Protein AF-A0A8T5JCP0-F1 (afdb_monomer_lite)

pLDDT: mean 82.49, std 14.44, range [32.75, 97.81]

Structure (mmCIF, N/CA/C/O backbone):
data_AF-A0A8T5JCP0-F1
#
_entry.id   AF-A0A8T5JCP0-F1
#
loop_
_atom_site.group_PDB
_atom_site.id
_atom_site.type_symbol
_atom_site.label_atom_id
_atom_site.label_alt_id
_atom_site.label_comp_id
_atom_site.label_asym_id
_atom_site.label_entity_id
_atom_site.label_seq_id
_atom_site.pdbx_PDB_ins_code
_atom_site.Cartn_x
_atom_site.Cartn_y
_atom_site.Cartn_z
_atom_site.occupancy
_atom_site.B_iso_or_equiv
_atom_site.auth_seq_id
_atom_site.auth_comp_id
_atom_site.auth_asym_id
_atom_site.auth_atom_id
_atom_site.pdbx_PDB_model_num
ATOM 1 N N . MET A 1 1 ? -20.769 20.774 7.186 1.00 57.69 1 MET A N 1
ATOM 2 C CA . MET A 1 1 ? -20.445 20.484 5.770 1.00 57.69 1 MET A CA 1
ATOM 3 C C . MET A 1 1 ? -21.332 19.352 5.276 1.00 57.69 1 MET A C 1
ATOM 5 O O . MET A 1 1 ? -21.804 18.560 6.079 1.00 57.69 1 MET A O 1
ATOM 9 N N . THR A 1 2 ? -21.604 19.272 3.975 1.00 73.06 2 THR A N 1
ATOM 10 C CA . THR A 1 2 ? -22.199 18.063 3.382 1.00 73.06 2 THR A CA 1
ATOM 11 C C . THR A 1 2 ? -21.151 16.943 3.327 1.00 73.06 2 THR A C 1
ATOM 13 O O . THR A 1 2 ? -19.960 17.225 3.221 1.00 73.06 2 THR A O 1
ATOM 16 N N . LYS A 1 3 ? -21.573 15.669 3.319 1.00 67.44 3 LYS A N 1
ATOM 17 C CA . LYS A 1 3 ? -20.663 14.501 3.237 1.00 67.44 3 LYS A CA 1
ATOM 18 C C . LYS A 1 3 ? -19.676 14.594 2.058 1.00 67.44 3 LYS A C 1
ATOM 20 O O . LYS A 1 3 ? -18.537 14.163 2.159 1.00 67.44 3 LYS A O 1
ATOM 25 N N . LYS A 1 4 ? -20.103 15.199 0.941 1.00 72.12 4 LYS A N 1
ATOM 26 C CA . LYS A 1 4 ? -19.250 15.464 -0.232 1.00 72.12 4 LYS A CA 1
ATOM 27 C C . LYS A 1 4 ? -18.170 16.514 0.046 1.00 72.12 4 LYS A C 1
ATOM 29 O O . LYS A 1 4 ? -17.052 16.366 -0.428 1.00 72.12 4 LYS A O 1
ATOM 34 N N . GLN A 1 5 ? -18.500 17.564 0.798 1.00 72.12 5 GLN A N 1
ATOM 35 C CA . GLN A 1 5 ? -17.543 18.607 1.167 1.00 72.12 5 GLN A CA 1
ATOM 36 C C . GLN A 1 5 ? -16.482 18.072 2.135 1.00 72.12 5 GLN A C 1
ATOM 38 O O . GLN A 1 5 ? -15.326 18.443 1.990 1.00 72.12 5 GLN A O 1
ATOM 43 N N . GLU A 1 6 ? -16.849 17.183 3.065 1.00 69.69 6 GLU A N 1
ATOM 44 C CA . GLU A 1 6 ? -15.896 16.523 3.981 1.00 69.69 6 GLU A CA 1
ATOM 45 C C . GLU A 1 6 ? -14.916 15.643 3.210 1.00 69.69 6 GLU A C 1
ATOM 47 O O . GLU A 1 6 ? -13.710 15.808 3.349 1.00 69.69 6 GLU A O 1
ATOM 52 N N . ILE A 1 7 ? -15.423 14.804 2.300 1.00 68.12 7 ILE A N 1
ATOM 53 C CA . ILE A 1 7 ? -14.572 13.977 1.434 1.00 68.12 7 ILE A CA 1
ATOM 54 C C . ILE A 1 7 ? -13.603 14.843 0.621 1.00 68.12 7 ILE A C 1
ATOM 56 O O . ILE A 1 7 ? -12.421 14.531 0.533 1.00 68.12 7 ILE A O 1
ATOM 60 N N . LEU A 1 8 ? -14.088 15.941 0.032 1.00 74.31 8 LEU A N 1
ATOM 61 C CA . LEU A 1 8 ? -13.255 16.816 -0.792 1.00 74.31 8 LEU A CA 1
ATOM 62 C C . LEU A 1 8 ? -12.205 17.582 0.029 1.00 74.31 8 LEU A C 1
ATOM 64 O O . LEU A 1 8 ? -11.108 17.821 -0.473 1.00 74.31 8 LEU A O 1
ATOM 68 N N . HIS A 1 9 ? -12.541 17.988 1.255 1.00 74.62 9 HIS A N 1
ATOM 69 C CA . HIS A 1 9 ? -11.620 18.661 2.171 1.00 74.62 9 HIS A CA 1
ATOM 70 C C . HIS A 1 9 ? -10.451 17.746 2.545 1.00 74.62 9 HIS A C 1
ATOM 72 O O . HIS A 1 9 ? -9.297 18.129 2.358 1.00 74.62 9 HIS A O 1
ATOM 78 N N . GLU A 1 10 ? -10.753 16.522 2.979 1.00 67.94 10 GLU A N 1
ATOM 79 C CA . GLU A 1 10 ? -9.739 15.537 3.362 1.00 67.94 10 GLU A CA 1
ATOM 80 C C . GLU A 1 10 ? -8.867 15.125 2.170 1.00 67.94 10 GLU A C 1
ATOM 82 O O . GLU A 1 10 ? -7.641 15.124 2.275 1.00 67.94 10 GLU A O 1
ATOM 87 N N . LEU A 1 11 ? -9.459 14.893 0.988 1.00 71.25 11 LEU A N 1
ATOM 88 C CA . LEU A 1 11 ? -8.684 14.624 -0.231 1.00 71.25 11 LEU A CA 1
ATOM 89 C C . LEU A 1 11 ? -7.670 15.752 -0.501 1.00 71.25 11 LEU A C 1
ATOM 91 O O . LEU A 1 11 ? -6.477 15.503 -0.663 1.00 71.25 11 LEU A O 1
ATOM 95 N N . LYS A 1 12 ? -8.121 17.015 -0.485 1.00 76.81 12 LYS A N 1
ATOM 96 C CA . LYS A 1 12 ? -7.243 18.174 -0.713 1.00 76.81 12 LYS A CA 1
ATOM 97 C C . LYS A 1 12 ? -6.132 18.288 0.327 1.00 76.81 12 LYS A C 1
ATOM 99 O O . LYS A 1 12 ? -5.033 18.710 -0.024 1.00 76.81 12 LYS A O 1
ATOM 104 N N . HIS A 1 13 ? -6.402 17.919 1.576 1.00 74.69 13 HIS A N 1
ATOM 105 C CA . HIS A 1 13 ? -5.396 17.927 2.631 1.00 74.69 13 HIS A CA 1
ATOM 106 C C . HIS A 1 13 ? -4.335 16.831 2.422 1.00 74.69 13 HIS A C 1
ATOM 108 O O . HIS A 1 13 ? -3.153 17.061 2.683 1.00 74.69 13 HIS A O 1
ATOM 114 N N . HIS A 1 14 ? -4.716 15.646 1.940 1.00 70.38 14 HIS A N 1
ATOM 115 C CA . HIS A 1 14 ? -3.775 14.539 1.714 1.00 70.38 14 HIS A CA 1
ATOM 116 C C . HIS A 1 14 ? -2.990 14.654 0.405 1.00 70.38 14 HIS A C 1
ATOM 118 O O . HIS A 1 14 ? -1.859 14.174 0.318 1.00 70.38 14 HIS A O 1
ATOM 124 N N . PHE A 1 15 ? -3.542 15.365 -0.580 1.00 78.19 15 PHE A N 1
ATOM 125 C CA . PHE A 1 15 ? -2.933 15.587 -1.888 1.00 78.19 15 PHE A CA 1
ATOM 126 C C . PHE A 1 15 ? -1.451 16.017 -1.839 1.00 78.19 15 PHE A C 1
ATOM 128 O O . PHE A 1 15 ? -0.634 15.336 -2.464 1.00 78.19 15 PHE A O 1
ATOM 135 N N . PRO A 1 16 ? -1.045 17.089 -1.120 1.00 81.88 16 PRO A N 1
ATOM 136 C CA . PRO A 1 16 ? 0.328 17.592 -1.186 1.00 81.88 16 PRO A CA 1
ATOM 137 C C . PRO A 1 16 ? 1.363 16.580 -0.687 1.00 81.88 16 PRO A C 1
ATOM 139 O O . PRO A 1 16 ? 2.413 16.431 -1.308 1.00 81.88 16 PRO A O 1
ATOM 142 N N . PHE A 1 17 ? 1.077 15.853 0.397 1.00 80.94 17 PHE A N 1
ATOM 143 C CA . PHE A 1 17 ? 2.028 14.893 0.960 1.00 80.94 17 PHE A CA 1
ATOM 144 C C . PHE A 1 17 ? 2.241 13.692 0.033 1.00 80.94 17 PHE A C 1
ATOM 146 O O . PHE A 1 17 ? 3.382 13.316 -0.250 1.00 80.94 17 PHE A O 1
ATOM 153 N N . THR A 1 18 ? 1.154 13.115 -0.485 1.00 78.56 18 THR A N 1
ATOM 154 C CA . THR A 1 18 ? 1.227 11.999 -1.435 1.00 78.56 18 THR A CA 1
ATOM 155 C C . THR A 1 18 ? 1.916 12.430 -2.728 1.00 78.56 18 THR A C 1
ATOM 157 O O . THR A 1 18 ? 2.712 11.676 -3.283 1.00 78.56 18 THR A O 1
ATOM 160 N N . PHE A 1 19 ? 1.673 13.664 -3.180 1.00 81.94 19 PHE A N 1
ATOM 161 C CA . PHE A 1 19 ? 2.245 14.197 -4.415 1.00 81.94 19 PHE A CA 1
ATOM 162 C C . PHE A 1 19 ? 3.754 14.404 -4.295 1.00 81.94 19 PHE A C 1
ATOM 164 O O . PHE A 1 19 ? 4.512 13.924 -5.135 1.00 81.94 19 PHE A O 1
ATOM 171 N N . ILE A 1 20 ? 4.201 15.046 -3.212 1.00 84.69 20 ILE A N 1
ATOM 172 C CA . ILE A 1 20 ? 5.627 15.262 -2.937 1.00 84.69 20 ILE A CA 1
ATOM 173 C C . ILE A 1 20 ? 6.352 13.921 -2.797 1.00 84.69 20 ILE A C 1
ATOM 175 O O . ILE A 1 20 ? 7.407 13.726 -3.400 1.00 84.69 20 ILE A O 1
ATOM 179 N N . THR A 1 21 ? 5.769 12.978 -2.053 1.00 81.50 21 THR A N 1
ATOM 180 C CA . THR A 1 21 ? 6.343 11.637 -1.875 1.00 81.50 21 THR A CA 1
ATOM 181 C C . THR A 1 21 ? 6.468 10.904 -3.211 1.00 81.50 21 THR A C 1
ATOM 183 O O . THR A 1 21 ? 7.519 10.334 -3.500 1.00 81.50 21 THR A O 1
ATOM 186 N N . GLY A 1 22 ? 5.433 10.972 -4.055 1.00 82.50 22 GLY A N 1
ATOM 187 C CA . GLY A 1 22 ? 5.444 10.402 -5.402 1.00 82.50 22 GLY A CA 1
ATOM 188 C C . GLY A 1 22 ? 6.531 11.004 -6.293 1.00 82.50 22 GLY A C 1
ATOM 189 O O . GLY A 1 22 ? 7.264 10.260 -6.941 1.00 82.50 22 GLY A O 1
ATOM 190 N N . ILE A 1 23 ? 6.699 12.332 -6.282 1.00 84.44 23 ILE A N 1
ATOM 191 C CA . ILE A 1 23 ? 7.762 13.012 -7.040 1.00 84.44 23 ILE A CA 1
ATOM 192 C C . ILE A 1 23 ? 9.144 12.560 -6.572 1.00 84.44 23 ILE A C 1
ATOM 194 O O . ILE A 1 23 ? 9.969 12.186 -7.402 1.00 84.44 23 ILE A O 1
ATOM 198 N N . ILE A 1 24 ? 9.404 12.573 -5.262 1.00 86.25 24 ILE A N 1
ATOM 199 C CA . ILE A 1 24 ? 10.708 12.179 -4.711 1.00 86.25 24 ILE A CA 1
ATOM 200 C C . ILE A 1 24 ? 11.026 10.733 -5.100 1.00 86.25 24 ILE A C 1
ATOM 202 O O . ILE A 1 24 ? 12.110 10.454 -5.612 1.00 86.25 24 ILE A O 1
ATOM 206 N N . ALA A 1 25 ? 10.068 9.822 -4.917 1.00 83.88 25 ALA A N 1
ATOM 207 C CA . ALA A 1 25 ? 10.237 8.420 -5.273 1.00 83.88 25 ALA A CA 1
ATOM 208 C C . ALA A 1 25 ? 10.471 8.241 -6.787 1.00 83.88 25 ALA A C 1
ATOM 210 O O . ALA A 1 25 ? 11.342 7.476 -7.206 1.00 83.88 25 ALA A O 1
ATOM 211 N N . GLY A 1 26 ? 9.758 9.012 -7.609 1.00 83.81 26 GLY A N 1
ATOM 212 C CA . GLY A 1 26 ? 9.920 9.040 -9.056 1.00 83.81 26 GLY A CA 1
ATOM 213 C C . GLY A 1 26 ? 11.285 9.535 -9.532 1.00 83.81 26 GLY A C 1
ATOM 214 O O . GLY A 1 26 ? 11.886 8.927 -10.421 1.00 83.81 26 GLY A O 1
ATOM 215 N N . ILE A 1 27 ? 11.811 10.599 -8.918 1.00 86.00 27 ILE A N 1
ATOM 216 C CA . ILE A 1 27 ? 13.160 11.112 -9.197 1.00 86.00 27 ILE A CA 1
ATOM 217 C C . ILE A 1 27 ? 14.205 10.044 -8.865 1.00 86.00 27 ILE A C 1
ATOM 219 O O . ILE A 1 27 ? 15.076 9.768 -9.690 1.00 86.00 27 ILE A O 1
ATOM 223 N N . ILE A 1 28 ? 14.092 9.405 -7.696 1.00 86.50 28 ILE A N 1
ATOM 224 C CA . ILE A 1 28 ? 15.018 8.348 -7.268 1.00 86.50 28 ILE A CA 1
ATOM 225 C C . ILE A 1 28 ? 15.028 7.201 -8.283 1.00 86.50 28 ILE A C 1
ATOM 227 O O . ILE A 1 28 ? 16.095 6.755 -8.693 1.00 86.50 28 ILE A O 1
ATOM 231 N N . ILE A 1 29 ? 13.867 6.749 -8.752 1.00 85.25 29 ILE A N 1
ATOM 232 C CA . ILE A 1 29 ? 13.796 5.649 -9.727 1.00 85.25 29 ILE A CA 1
ATOM 233 C C . ILE A 1 29 ? 14.318 6.046 -11.088 1.00 85.25 29 ILE A C 1
ATOM 235 O O . ILE A 1 29 ? 15.013 5.256 -11.720 1.00 85.25 29 ILE A O 1
ATOM 239 N N . THR A 1 30 ? 14.011 7.260 -11.534 1.00 86.00 30 THR A N 1
ATOM 240 C CA . THR A 1 30 ? 14.537 7.775 -12.798 1.00 86.00 30 THR A CA 1
ATOM 241 C C . THR A 1 30 ? 16.063 7.783 -12.758 1.00 86.00 30 THR A C 1
ATOM 243 O O . THR A 1 30 ? 16.706 7.315 -13.695 1.00 86.00 30 THR A O 1
ATOM 246 N N . PHE A 1 31 ? 16.649 8.222 -11.640 1.00 88.00 31 PHE A N 1
ATOM 247 C CA . PHE A 1 31 ? 18.090 8.162 -11.422 1.00 88.00 31 PHE A CA 1
ATOM 248 C C . PHE A 1 31 ? 18.623 6.720 -11.434 1.00 88.00 31 PHE A C 1
ATOM 250 O O . PHE A 1 31 ? 19.580 6.438 -12.150 1.00 88.00 31 PHE A O 1
ATOM 257 N N . LEU A 1 32 ? 17.987 5.791 -10.709 1.00 86.75 32 LEU A N 1
ATOM 258 C CA . LEU A 1 32 ? 18.397 4.379 -10.681 1.00 86.75 32 LEU A CA 1
ATOM 259 C C . LEU A 1 32 ? 18.309 3.715 -12.066 1.00 86.75 32 LEU A C 1
ATOM 261 O O . LEU A 1 32 ? 19.183 2.929 -12.424 1.00 86.75 32 LEU A O 1
ATOM 265 N N . PHE A 1 33 ? 17.293 4.057 -12.861 1.00 86.06 33 PHE A N 1
ATOM 266 C CA . PHE A 1 33 ? 17.144 3.572 -14.231 1.00 86.06 33 PHE A CA 1
ATOM 267 C C . PHE A 1 33 ? 18.265 4.089 -15.136 1.00 86.06 33 PHE A C 1
ATOM 269 O O . PHE A 1 33 ? 18.884 3.301 -15.845 1.00 86.06 33 PHE A O 1
ATOM 276 N N . ILE A 1 34 ? 18.574 5.390 -15.073 1.00 87.31 34 ILE A N 1
ATOM 277 C CA . ILE A 1 34 ? 19.681 5.990 -15.836 1.00 87.31 34 ILE A CA 1
ATOM 278 C C . ILE A 1 34 ? 21.033 5.400 -15.400 1.00 87.31 34 ILE A C 1
ATOM 280 O O . ILE A 1 34 ? 21.909 5.194 -16.234 1.00 87.31 34 ILE A O 1
ATOM 284 N N . ALA A 1 35 ? 21.187 5.062 -14.117 1.00 87.88 35 ALA A N 1
ATOM 285 C CA . ALA A 1 35 ? 22.371 4.394 -13.577 1.00 87.88 35 ALA A CA 1
ATOM 286 C C . ALA A 1 35 ? 22.492 2.904 -13.974 1.00 87.88 35 ALA A C 1
ATOM 288 O O . ALA A 1 35 ? 23.446 2.244 -13.567 1.00 87.88 35 ALA A O 1
ATOM 289 N N . GLY A 1 36 ? 21.547 2.358 -14.751 1.00 83.50 36 GLY A N 1
ATOM 290 C CA . GLY A 1 36 ? 21.600 0.983 -15.255 1.00 83.50 36 GLY A CA 1
ATOM 291 C C . GLY A 1 36 ? 21.232 -0.089 -14.226 1.00 83.50 36 GLY A C 1
ATOM 292 O O . GLY A 1 36 ? 21.606 -1.250 -14.391 1.00 83.50 36 GLY A O 1
ATOM 293 N N . VAL A 1 37 ? 20.514 0.268 -13.154 1.00 83.62 37 VAL A N 1
ATOM 294 C CA . VAL A 1 37 ? 20.056 -0.705 -12.152 1.00 83.62 37 VAL A CA 1
ATOM 295 C C . VAL A 1 37 ? 19.016 -1.642 -12.767 1.00 83.62 37 VAL A C 1
ATOM 297 O O . VAL A 1 37 ? 18.002 -1.203 -13.306 1.00 83.62 37 VAL A O 1
ATOM 300 N N . SER A 1 38 ? 19.242 -2.951 -12.645 1.00 83.06 38 SER A N 1
ATOM 301 C CA . SER A 1 38 ? 18.261 -3.956 -13.059 1.00 83.06 38 SER A CA 1
ATOM 302 C C . SER A 1 38 ? 17.121 -4.056 -12.042 1.00 83.06 38 SER A C 1
ATOM 304 O O . SER A 1 38 ? 17.334 -4.416 -10.879 1.00 83.06 38 SER A O 1
ATOM 306 N N . PHE A 1 39 ? 15.902 -3.747 -12.488 1.00 83.44 39 PHE A N 1
ATOM 307 C CA . PHE A 1 39 ? 14.706 -3.768 -11.642 1.00 83.44 39 PHE A CA 1
ATOM 308 C C . PHE A 1 39 ? 14.101 -5.166 -11.469 1.00 83.44 39 PHE A C 1
ATOM 310 O O . PHE A 1 39 ? 13.494 -5.454 -10.441 1.00 83.44 39 PHE A O 1
ATOM 317 N N . SER A 1 40 ? 14.347 -6.079 -12.408 1.00 76.62 40 SER A N 1
ATOM 318 C CA . SER A 1 40 ? 13.908 -7.476 -12.314 1.00 76.62 40 SER A CA 1
ATOM 319 C C . SER A 1 40 ? 14.905 -8.311 -11.516 1.00 76.62 40 SER A C 1
ATOM 321 O O . SER A 1 40 ? 15.573 -9.196 -12.048 1.00 76.62 40 SER A O 1
ATOM 323 N N . SER A 1 41 ? 15.042 -7.997 -10.227 1.00 84.88 41 SER A N 1
ATOM 324 C CA . SER A 1 41 ? 15.885 -8.758 -9.306 1.00 84.88 41 SER A CA 1
ATOM 325 C C . SER A 1 41 ? 15.110 -9.200 -8.061 1.00 84.88 41 SER A C 1
ATOM 327 O O . SER A 1 41 ? 14.180 -8.504 -7.631 1.00 84.88 41 SER A O 1
ATOM 329 N N . PRO A 1 42 ? 15.522 -10.311 -7.416 1.00 88.81 42 PRO A N 1
ATOM 330 C CA . PRO A 1 42 ? 14.944 -10.742 -6.143 1.00 88.81 42 PRO A CA 1
ATOM 331 C C . PRO A 1 42 ? 14.953 -9.630 -5.089 1.00 88.81 42 PRO A C 1
ATOM 333 O O . PRO A 1 42 ? 14.017 -9.500 -4.312 1.00 88.81 42 PRO A O 1
ATOM 336 N N . LYS A 1 43 ? 15.966 -8.753 -5.121 1.00 90.50 43 LYS A N 1
ATOM 337 C CA . LYS A 1 43 ? 16.089 -7.622 -4.199 1.00 90.50 43 LYS A CA 1
ATOM 338 C C . LYS A 1 43 ? 14.935 -6.621 -4.328 1.00 90.50 43 LYS A C 1
ATOM 340 O O . LYS A 1 43 ? 14.448 -6.140 -3.310 1.00 90.50 43 LYS A O 1
ATOM 345 N N . ILE A 1 44 ? 14.491 -6.303 -5.545 1.00 91.25 44 ILE A N 1
ATOM 346 C CA . ILE A 1 44 ? 13.371 -5.369 -5.771 1.00 91.25 44 ILE A CA 1
ATOM 347 C C . ILE A 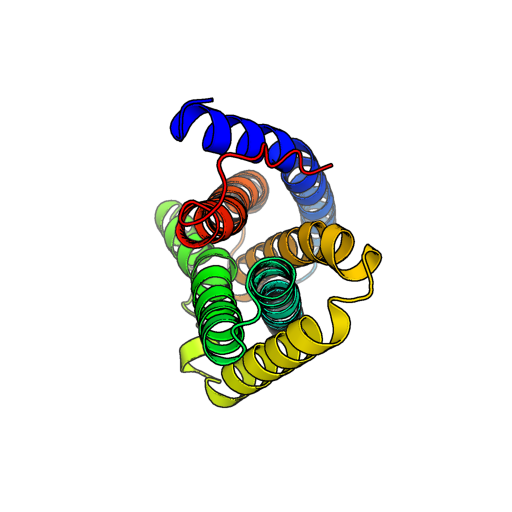1 44 ? 12.055 -6.012 -5.328 1.00 91.25 44 ILE A C 1
ATOM 349 O O . ILE A 1 44 ? 11.253 -5.345 -4.679 1.00 91.25 44 ILE A O 1
ATOM 353 N N . THR A 1 45 ? 11.894 -7.317 -5.567 1.00 92.94 45 THR A N 1
ATOM 354 C CA . THR A 1 45 ? 10.736 -8.097 -5.094 1.00 92.94 45 THR A CA 1
ATOM 355 C C . THR A 1 45 ? 10.653 -8.103 -3.565 1.00 92.94 45 THR A C 1
ATOM 357 O O . THR A 1 45 ? 9.649 -7.680 -3.004 1.00 92.94 45 THR A O 1
ATOM 360 N N . SER A 1 46 ? 11.739 -8.448 -2.866 1.00 94.06 46 SER A N 1
ATOM 361 C CA . SER A 1 46 ? 11.773 -8.389 -1.396 1.00 94.06 46 SER A CA 1
ATOM 362 C C . SER A 1 46 ? 11.594 -6.969 -0.852 1.00 94.06 46 SER A C 1
ATOM 364 O O . SER A 1 46 ? 11.070 -6.785 0.244 1.00 94.06 46 SER A O 1
ATOM 366 N N . THR A 1 47 ? 12.017 -5.946 -1.604 1.00 93.81 47 THR A N 1
ATOM 367 C CA . THR A 1 47 ? 11.772 -4.551 -1.217 1.00 93.81 47 THR A CA 1
ATOM 368 C C . THR A 1 47 ? 10.282 -4.227 -1.304 1.00 93.81 47 THR A C 1
ATOM 370 O O . THR A 1 47 ? 9.738 -3.676 -0.350 1.00 93.81 47 THR A O 1
ATOM 373 N N . PHE A 1 48 ? 9.604 -4.624 -2.387 1.00 95.00 48 PHE A N 1
ATOM 374 C CA . PHE A 1 48 ? 8.145 -4.534 -2.488 1.00 95.00 48 PHE A CA 1
ATOM 375 C C . PHE A 1 48 ? 7.462 -5.218 -1.293 1.00 95.00 48 PHE A C 1
ATOM 377 O O . PHE A 1 48 ? 6.672 -4.575 -0.603 1.00 95.00 48 PHE A O 1
ATOM 384 N N . GLU A 1 49 ? 7.806 -6.477 -1.011 1.00 95.56 49 GLU A N 1
ATOM 385 C CA . GLU A 1 49 ? 7.195 -7.255 0.074 1.00 95.56 49 GLU A CA 1
ATOM 386 C C . GLU A 1 49 ? 7.364 -6.568 1.433 1.00 95.56 49 GLU A C 1
ATOM 388 O O . GLU A 1 49 ? 6.407 -6.462 2.200 1.00 95.56 49 GLU A O 1
ATOM 393 N N . LEU A 1 50 ? 8.558 -6.039 1.718 1.00 96.31 50 LEU A N 1
ATOM 394 C CA . LEU A 1 50 ? 8.838 -5.316 2.956 1.00 96.31 50 LEU A CA 1
ATOM 395 C C . LEU A 1 50 ? 7.955 -4.071 3.106 1.00 96.31 50 LEU A C 1
ATOM 397 O O . LEU A 1 50 ? 7.370 -3.854 4.169 1.00 96.31 50 LEU A O 1
ATOM 401 N N . PHE A 1 51 ? 7.854 -3.253 2.056 1.00 96.06 51 PHE A N 1
ATOM 402 C CA . PHE A 1 51 ? 7.047 -2.033 2.091 1.00 96.06 51 PHE A CA 1
ATOM 403 C C . PHE A 1 51 ? 5.547 -2.332 2.139 1.00 96.06 51 PHE A C 1
ATOM 405 O O . PHE A 1 51 ? 4.833 -1.657 2.875 1.00 96.06 51 PHE A O 1
ATOM 412 N N . HIS A 1 52 ? 5.079 -3.369 1.442 1.00 96.75 52 HIS A N 1
ATOM 413 C CA . HIS A 1 52 ? 3.686 -3.812 1.485 1.00 96.75 52 HIS A CA 1
ATOM 414 C C . HIS A 1 52 ? 3.289 -4.327 2.878 1.00 96.75 52 HIS A C 1
ATOM 416 O O . HIS A 1 52 ? 2.279 -3.910 3.445 1.00 96.75 52 HIS A O 1
ATOM 422 N N . ILE A 1 53 ? 4.130 -5.172 3.485 1.00 97.12 53 ILE A N 1
ATOM 423 C CA . ILE A 1 53 ? 3.945 -5.650 4.862 1.00 97.12 53 ILE A CA 1
ATOM 424 C C . ILE A 1 53 ? 3.949 -4.472 5.840 1.00 97.12 53 ILE A C 1
ATOM 426 O O . ILE A 1 53 ? 3.087 -4.388 6.718 1.00 97.12 53 ILE A O 1
ATOM 430 N N . GLY A 1 54 ? 4.891 -3.540 5.673 1.00 96.06 54 GLY A N 1
ATOM 431 C CA . GLY A 1 54 ? 4.950 -2.319 6.468 1.00 96.06 54 GLY A CA 1
ATOM 432 C C . GLY A 1 54 ? 3.678 -1.482 6.332 1.00 96.06 54 GLY A C 1
ATOM 433 O O . GLY A 1 54 ? 3.135 -1.027 7.338 1.00 96.06 54 GLY A O 1
ATOM 434 N N . HIS A 1 55 ? 3.174 -1.303 5.110 1.00 95.25 55 HIS A N 1
ATOM 435 C CA . HIS A 1 55 ? 1.947 -0.560 4.853 1.00 95.25 55 HIS A CA 1
ATOM 436 C C . HIS A 1 55 ? 0.749 -1.201 5.563 1.00 95.25 55 HIS A C 1
ATOM 438 O O . HIS A 1 55 ? 0.067 -0.512 6.323 1.00 95.25 55 HIS A O 1
ATOM 444 N N . ILE A 1 56 ? 0.541 -2.514 5.411 1.00 96.25 56 ILE A N 1
ATOM 445 C CA . ILE A 1 56 ? -0.539 -3.249 6.093 1.00 96.25 56 ILE A CA 1
ATOM 446 C C . ILE A 1 56 ? -0.427 -3.101 7.612 1.00 96.25 56 ILE A C 1
ATOM 448 O O . ILE A 1 56 ? -1.419 -2.829 8.288 1.00 96.25 56 ILE A O 1
ATOM 452 N N . PHE A 1 57 ? 0.780 -3.230 8.161 1.00 95.94 57 PHE A N 1
ATOM 453 C CA . PHE A 1 57 ? 1.015 -3.086 9.594 1.00 95.94 57 PHE A CA 1
ATOM 454 C C . PHE A 1 57 ? 0.614 -1.699 10.114 1.00 95.94 57 PHE A C 1
ATOM 456 O O . PHE A 1 57 ? -0.151 -1.585 11.075 1.00 95.94 57 PHE A O 1
ATOM 463 N N . VAL A 1 58 ? 1.106 -0.636 9.472 1.00 93.25 58 VAL A N 1
ATOM 464 C CA . VAL A 1 58 ? 0.844 0.742 9.908 1.00 93.25 58 VAL A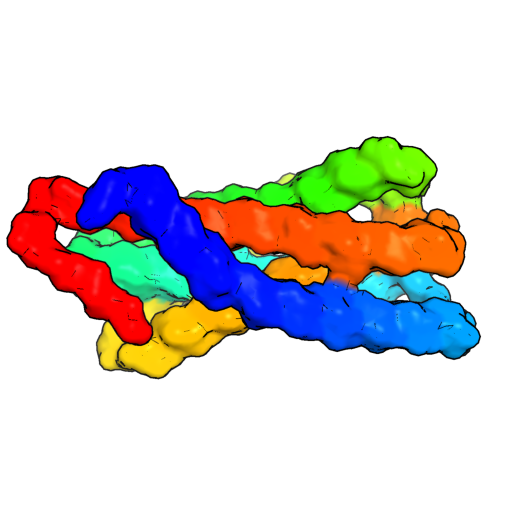 CA 1
ATOM 465 C C . VAL A 1 58 ? -0.613 1.137 9.643 1.00 93.25 58 VAL A C 1
ATOM 467 O O . VAL A 1 58 ? -1.220 1.789 10.493 1.00 93.25 58 VAL A O 1
ATOM 470 N N . SER A 1 59 ? -1.210 0.688 8.535 1.00 92.50 59 SER A N 1
ATOM 471 C CA . SER A 1 59 ? -2.631 0.896 8.224 1.00 92.50 59 SER A CA 1
ATOM 472 C C . SER A 1 59 ? -3.545 0.231 9.265 1.00 92.50 59 SER A C 1
ATOM 474 O O . SER A 1 59 ? -4.510 0.842 9.737 1.00 92.50 59 SER A O 1
ATOM 476 N N . ALA A 1 60 ? -3.199 -0.980 9.719 1.00 93.81 60 ALA A N 1
ATOM 477 C CA . ALA A 1 60 ? -3.929 -1.680 10.776 1.00 93.81 60 ALA A CA 1
ATOM 478 C C . ALA A 1 60 ? -3.844 -0.942 12.122 1.00 93.81 60 ALA A C 1
ATOM 480 O O . ALA A 1 60 ? -4.859 -0.803 12.814 1.00 93.81 60 ALA A O 1
ATOM 481 N N . ILE A 1 61 ? -2.661 -0.419 12.479 1.00 91.94 61 ILE A N 1
ATOM 482 C CA . ILE A 1 61 ? -2.475 0.433 13.666 1.00 91.94 61 ILE A CA 1
ATOM 483 C C . ILE A 1 61 ? -3.359 1.676 13.563 1.00 91.94 61 ILE A C 1
ATOM 485 O O . ILE A 1 61 ? -4.125 1.947 14.487 1.00 91.94 61 ILE A O 1
ATOM 489 N N . ALA A 1 62 ? -3.275 2.410 12.448 1.00 88.25 62 ALA A N 1
ATOM 490 C CA . ALA A 1 62 ? -4.007 3.658 12.243 1.00 88.25 62 ALA A CA 1
ATOM 491 C C . ALA A 1 62 ? -5.523 3.440 12.361 1.00 88.25 62 ALA A C 1
ATOM 493 O O . ALA A 1 62 ? -6.188 4.088 13.172 1.00 88.25 62 ALA A O 1
ATOM 494 N N . THR A 1 63 ? -6.056 2.462 11.624 1.00 88.75 63 THR A N 1
ATOM 495 C CA . THR A 1 63 ? -7.496 2.178 11.553 1.00 88.75 63 THR A CA 1
ATOM 496 C C . THR A 1 63 ? -8.058 1.725 12.902 1.00 88.75 63 THR A C 1
ATOM 498 O O . THR A 1 63 ? -9.078 2.240 13.372 1.00 88.75 63 THR A O 1
ATOM 501 N N . SER A 1 64 ? -7.388 0.778 13.564 1.00 90.50 64 SER A N 1
ATOM 502 C CA . SER A 1 64 ? -7.854 0.230 14.842 1.00 90.50 64 SER A CA 1
ATOM 503 C C . SER A 1 64 ? -7.719 1.227 15.995 1.00 90.50 64 SER A C 1
ATOM 505 O O . SER A 1 64 ? -8.650 1.352 16.796 1.00 90.50 64 SER A O 1
ATOM 507 N N . ALA A 1 65 ? -6.617 1.985 16.060 1.00 87.88 65 ALA A N 1
ATOM 508 C CA . ALA A 1 65 ? -6.431 3.042 17.051 1.00 87.88 65 ALA A CA 1
ATOM 509 C C . ALA A 1 65 ? -7.483 4.140 16.881 1.00 87.88 65 ALA A C 1
ATOM 511 O O . ALA A 1 65 ? -8.044 4.614 17.873 1.00 87.88 65 ALA A O 1
ATOM 512 N N . LEU A 1 66 ? -7.787 4.517 15.633 1.00 84.00 66 LEU A N 1
ATOM 513 C CA . LEU A 1 66 ? -8.784 5.534 15.315 1.00 84.00 66 LEU A CA 1
ATOM 514 C C . LEU A 1 66 ? -10.170 5.136 15.734 1.00 84.00 66 LEU A C 1
ATOM 516 O O . LEU A 1 66 ? -10.811 5.866 16.492 1.00 84.00 66 LEU A O 1
ATOM 520 N N . TYR A 1 67 ? -10.594 3.946 15.341 1.00 86.19 67 TYR A N 1
ATOM 521 C CA . TYR A 1 67 ? -11.864 3.437 15.801 1.00 86.19 67 TYR A CA 1
ATOM 522 C C . TYR A 1 67 ? -11.913 3.362 17.335 1.00 86.19 67 TYR A C 1
ATOM 524 O O . TYR A 1 67 ? -12.833 3.904 17.950 1.00 86.19 67 TYR A O 1
ATOM 532 N N . TYR A 1 68 ? -10.904 2.756 17.972 1.00 87.00 68 TYR A N 1
ATOM 533 C CA . TYR A 1 68 ? -10.927 2.492 19.410 1.00 87.00 68 TYR A CA 1
ATOM 534 C C . TYR A 1 68 ? -10.810 3.763 20.267 1.00 87.00 68 TYR A C 1
ATOM 536 O O . TYR A 1 68 ? -11.331 3.812 21.385 1.00 87.00 68 TYR A O 1
ATOM 544 N N . LYS A 1 69 ? -10.197 4.835 19.745 1.00 83.62 69 LYS A N 1
ATOM 545 C CA . LYS A 1 69 ? -10.166 6.159 20.386 1.00 83.62 69 LYS A CA 1
ATOM 546 C C . LYS A 1 69 ? -11.579 6.681 20.641 1.00 83.62 69 LYS A C 1
ATOM 548 O O . LYS A 1 69 ? -11.862 7.073 21.772 1.00 83.62 69 LYS A O 1
ATOM 553 N N . TYR A 1 70 ? -12.446 6.627 19.630 1.00 80.44 70 TYR A N 1
ATOM 554 C CA . TYR A 1 70 ? -13.804 7.174 19.692 1.00 80.44 70 TYR A CA 1
ATOM 555 C C . TYR A 1 70 ? -14.857 6.158 20.151 1.00 80.44 70 TYR A C 1
ATOM 557 O O . TYR A 1 70 ? -15.792 6.526 20.857 1.00 80.44 70 TYR A O 1
ATOM 565 N N . LYS A 1 71 ? -14.714 4.878 19.787 1.00 81.44 71 LYS A N 1
ATOM 566 C CA . LYS A 1 71 ? -15.631 3.796 20.170 1.00 81.44 71 LYS A CA 1
ATOM 567 C C . LYS A 1 71 ? -14.871 2.643 20.815 1.00 81.44 71 LYS A C 1
ATOM 569 O O . LYS A 1 71 ? -14.143 1.909 20.160 1.00 81.44 71 LYS A O 1
ATOM 574 N N . LYS A 1 72 ? -15.099 2.420 22.112 1.00 84.00 72 LYS A N 1
ATOM 575 C CA . LYS A 1 72 ? -14.383 1.429 22.941 1.00 84.00 72 LYS A CA 1
ATOM 576 C C . LYS A 1 72 ? -14.784 -0.041 22.694 1.00 84.00 72 LYS A C 1
ATOM 578 O O . LYS A 1 72 ? -14.634 -0.876 23.582 1.00 84.00 72 LYS A O 1
ATOM 583 N N . SER A 1 73 ? -15.254 -0.389 21.492 1.00 89.50 73 SER A N 1
ATOM 584 C CA . SER A 1 73 ? -15.524 -1.782 21.101 1.00 89.50 73 SER A CA 1
ATOM 585 C C . SER A 1 73 ? -14.257 -2.439 20.549 1.00 89.50 73 SER A C 1
ATOM 587 O O . SER A 1 73 ? -13.826 -2.136 19.436 1.00 89.50 73 SER A O 1
ATOM 589 N N . LYS A 1 74 ? -13.664 -3.365 21.315 1.00 90.44 74 LYS A N 1
ATOM 590 C CA . LYS A 1 74 ? -12.462 -4.105 20.890 1.00 90.44 74 LYS A CA 1
ATOM 591 C C . LYS A 1 74 ? -12.734 -4.975 19.665 1.00 90.44 74 LYS A C 1
ATOM 593 O O . LYS A 1 74 ? -11.941 -4.970 18.735 1.00 90.44 74 LYS A O 1
ATOM 598 N N . THR A 1 75 ? -13.865 -5.679 19.638 1.00 92.62 75 THR A N 1
ATOM 599 C CA . THR A 1 75 ? -14.225 -6.579 18.533 1.00 92.62 75 THR A CA 1
ATOM 600 C C . THR A 1 75 ? -14.330 -5.823 17.216 1.00 92.62 75 THR A C 1
ATOM 602 O O . THR A 1 75 ? -13.764 -6.240 16.210 1.00 92.62 75 THR A O 1
ATOM 605 N N . THR A 1 76 ? -14.996 -4.668 17.224 1.00 90.31 76 THR A N 1
ATOM 606 C CA . THR A 1 76 ? -15.130 -3.853 16.015 1.00 90.31 76 THR A CA 1
ATOM 607 C C . THR A 1 76 ? -13.790 -3.241 15.606 1.00 90.31 76 THR A C 1
ATOM 609 O O . THR A 1 76 ? -13.475 -3.240 14.421 1.00 90.31 76 THR A O 1
ATOM 612 N N . ALA A 1 77 ? -12.965 -2.795 16.562 1.00 90.94 77 ALA A N 1
ATOM 613 C CA . ALA A 1 77 ? -11.610 -2.322 16.272 1.00 90.94 77 ALA A CA 1
ATOM 614 C C . ALA A 1 77 ? -10.752 -3.412 15.608 1.00 90.94 77 ALA A C 1
ATOM 616 O O . ALA A 1 77 ? -10.028 -3.117 14.660 1.00 90.94 77 ALA A O 1
ATOM 617 N N . ILE A 1 78 ? -10.878 -4.663 16.074 1.00 94.25 78 ILE A N 1
ATOM 618 C CA . ILE A 1 78 ? -10.180 -5.821 15.504 1.00 94.25 78 ILE A CA 1
ATOM 619 C C . ILE A 1 78 ? -10.601 -6.052 14.056 1.00 94.25 78 ILE A C 1
ATOM 621 O O . ILE A 1 78 ? -9.752 -6.114 13.173 1.00 94.25 78 ILE A O 1
ATOM 625 N N . ILE A 1 79 ? -11.909 -6.132 13.806 1.00 94.00 79 ILE A N 1
ATOM 626 C CA . ILE A 1 79 ? -12.449 -6.378 12.464 1.00 94.00 79 ILE A CA 1
ATOM 627 C C . ILE A 1 79 ? -12.016 -5.275 11.494 1.00 94.00 79 ILE A C 1
ATOM 629 O O . ILE A 1 79 ? -11.571 -5.574 10.390 1.00 94.00 79 ILE A O 1
ATOM 633 N N . LEU A 1 80 ? -12.123 -4.009 11.904 1.00 91.19 80 LEU A N 1
ATOM 634 C CA . LEU A 1 80 ? -11.795 -2.875 11.041 1.00 91.19 80 LEU A CA 1
ATOM 635 C C . LEU A 1 80 ? -10.296 -2.748 10.785 1.00 91.19 80 LEU A C 1
ATOM 637 O O . LEU A 1 80 ? -9.913 -2.546 9.640 1.00 91.19 80 LEU A O 1
ATOM 641 N N . GLY A 1 81 ? -9.457 -2.896 11.813 1.00 92.25 81 GLY A N 1
ATOM 642 C CA . GLY A 1 81 ? -8.004 -2.875 11.641 1.00 92.25 81 GLY A CA 1
ATOM 643 C C . GLY A 1 81 ? -7.526 -3.993 10.719 1.00 92.25 81 GLY A C 1
ATOM 644 O O . GLY A 1 81 ? -6.767 -3.743 9.788 1.00 92.25 81 GLY A O 1
ATOM 645 N N . PHE A 1 82 ? -8.040 -5.206 10.926 1.00 95.38 82 PHE A N 1
ATOM 646 C CA . PHE A 1 82 ? -7.658 -6.380 10.152 1.00 95.38 82 PHE A CA 1
ATOM 647 C C . PHE A 1 82 ? -8.145 -6.312 8.699 1.00 95.38 82 PHE A C 1
ATOM 649 O O . PHE A 1 82 ? -7.339 -6.354 7.772 1.00 95.38 82 PHE A O 1
ATOM 656 N N . LEU A 1 83 ? -9.460 -6.185 8.487 1.00 94.94 83 LEU A N 1
ATOM 657 C CA . LEU A 1 83 ? -10.029 -6.180 7.138 1.00 94.94 83 LEU A CA 1
ATOM 658 C C . LEU A 1 83 ? -9.679 -4.900 6.387 1.00 94.94 83 LEU A C 1
ATOM 660 O O . LEU A 1 83 ? -9.375 -4.964 5.201 1.00 94.94 83 LEU A O 1
ATOM 664 N N . GLY A 1 84 ? -9.701 -3.752 7.067 1.00 91.31 84 GLY A N 1
ATOM 665 C CA . GLY A 1 84 ? -9.382 -2.467 6.460 1.00 91.31 84 GLY A CA 1
ATOM 666 C C . GLY A 1 84 ? -7.969 -2.447 5.900 1.00 91.31 84 GLY A C 1
ATOM 667 O O . GLY A 1 84 ? -7.803 -2.187 4.713 1.00 91.31 84 GLY A O 1
ATOM 668 N N . ALA A 1 85 ? -6.971 -2.826 6.699 1.00 93.62 85 ALA A N 1
ATOM 669 C CA . ALA A 1 85 ? -5.583 -2.829 6.250 1.00 93.62 85 ALA A CA 1
ATOM 670 C C . ALA A 1 85 ? -5.329 -3.812 5.100 1.00 93.62 85 ALA A C 1
ATOM 672 O O . ALA A 1 85 ? -4.670 -3.458 4.126 1.00 93.62 85 ALA A O 1
ATOM 673 N N . ILE A 1 86 ? -5.877 -5.030 5.184 1.00 95.94 86 ILE A N 1
ATOM 674 C CA . ILE A 1 86 ? -5.695 -6.048 4.142 1.00 95.94 86 ILE A CA 1
ATOM 675 C C . ILE A 1 86 ? -6.348 -5.610 2.830 1.00 95.94 86 ILE A C 1
ATOM 677 O O . ILE A 1 86 ? -5.717 -5.697 1.776 1.00 95.94 86 ILE A O 1
ATOM 681 N N . ILE A 1 87 ? -7.598 -5.138 2.881 1.00 93.88 87 ILE A N 1
ATOM 682 C CA . ILE A 1 87 ? -8.336 -4.719 1.684 1.00 93.88 87 ILE A CA 1
ATOM 683 C C . ILE A 1 87 ? -7.664 -3.497 1.065 1.00 93.88 87 ILE A C 1
ATOM 685 O O . ILE A 1 87 ? -7.373 -3.511 -0.128 1.00 93.88 87 ILE A O 1
ATOM 689 N N . VAL A 1 88 ? -7.394 -2.461 1.862 1.00 92.38 88 VAL A N 1
ATOM 690 C CA . VAL A 1 88 ? -6.804 -1.212 1.367 1.00 92.38 88 VAL A CA 1
ATOM 691 C C . VAL A 1 88 ? -5.415 -1.474 0.810 1.00 92.38 88 VAL A C 1
ATOM 693 O O . VAL A 1 88 ? -5.192 -1.139 -0.345 1.00 92.38 88 VAL A O 1
ATOM 696 N N . GLY A 1 89 ? -4.538 -2.155 1.556 1.00 93.88 89 GLY A N 1
ATOM 697 C CA . GLY A 1 89 ? -3.185 -2.484 1.103 1.00 93.88 89 GLY A CA 1
ATOM 698 C C . GLY A 1 89 ? -3.166 -3.345 -0.160 1.00 93.88 89 GLY A C 1
ATOM 699 O O . GLY A 1 89 ? -2.391 -3.083 -1.073 1.00 93.88 89 GLY A O 1
ATOM 700 N N . SER A 1 90 ? -4.056 -4.336 -0.275 1.00 95.19 90 SER A N 1
ATOM 701 C CA . SER A 1 90 ? -4.150 -5.154 -1.497 1.00 95.19 90 SER A CA 1
ATOM 702 C C . SER A 1 90 ? -4.653 -4.344 -2.695 1.00 95.19 90 SER A C 1
ATOM 704 O O . SER A 1 90 ? -4.200 -4.542 -3.822 1.00 95.19 90 SER A O 1
ATOM 706 N N . VAL A 1 91 ? -5.597 -3.425 -2.475 1.00 93.56 91 VAL A N 1
ATOM 707 C CA . VAL A 1 91 ? -6.128 -2.568 -3.540 1.00 93.56 91 VAL A CA 1
ATOM 708 C C . VAL A 1 91 ? -5.087 -1.544 -3.990 1.00 93.56 91 VAL A C 1
ATOM 710 O O . VAL A 1 91 ? -4.828 -1.448 -5.190 1.00 93.56 91 VAL A O 1
ATOM 713 N N . SER A 1 92 ? -4.493 -0.806 -3.050 1.00 92.50 92 SER A N 1
ATOM 714 C CA . SER A 1 92 ? -3.558 0.285 -3.328 1.00 92.50 92 SER A CA 1
ATOM 715 C C . SER A 1 92 ? -2.223 -0.213 -3.859 1.00 92.50 92 SER A C 1
ATOM 717 O O . SER A 1 92 ? -1.740 0.330 -4.844 1.00 92.50 92 SER A O 1
ATOM 719 N N . ASP A 1 93 ? -1.648 -1.251 -3.246 1.00 94.12 93 ASP A N 1
ATOM 720 C CA . ASP A 1 93 ? -0.251 -1.625 -3.494 1.00 94.12 93 ASP A CA 1
ATOM 721 C C . ASP A 1 93 ? -0.099 -2.634 -4.633 1.00 94.12 93 ASP A C 1
ATOM 723 O O . ASP A 1 93 ? 0.996 -2.794 -5.169 1.00 94.12 93 ASP A O 1
ATOM 727 N N . VAL A 1 94 ? -1.185 -3.329 -4.991 1.00 94.69 94 VAL A N 1
ATOM 728 C CA . VAL A 1 94 ? -1.152 -4.472 -5.913 1.00 94.69 94 VAL A CA 1
ATOM 729 C C . VAL A 1 94 ? -2.185 -4.347 -7.025 1.00 94.69 94 VAL A C 1
ATOM 731 O O . VAL A 1 94 ? -1.816 -4.243 -8.195 1.00 94.69 94 VAL A O 1
ATOM 734 N N . LEU A 1 95 ? -3.484 -4.341 -6.696 1.00 94.12 95 LEU A N 1
ATOM 735 C CA . LEU A 1 95 ? -4.535 -4.420 -7.717 1.00 94.12 95 LEU A CA 1
ATOM 736 C C . LEU A 1 95 ? -4.523 -3.207 -8.642 1.00 94.12 95 LEU A C 1
ATOM 738 O O . LEU A 1 95 ? -4.538 -3.364 -9.859 1.00 94.12 95 LEU A O 1
ATOM 742 N N . PHE A 1 96 ? -4.494 -1.999 -8.091 1.00 91.75 96 PHE A N 1
ATOM 743 C CA . PHE A 1 96 ? -4.485 -0.794 -8.909 1.00 91.75 96 PHE A CA 1
ATOM 744 C C . PHE A 1 96 ? -3.181 -0.634 -9.713 1.00 91.75 96 PHE A C 1
ATOM 746 O O . PHE A 1 96 ? -3.288 -0.401 -10.920 1.00 91.75 96 PHE A O 1
ATOM 753 N N . PRO A 1 97 ? -1.970 -0.829 -9.147 1.00 90.81 97 PRO A N 1
ATOM 754 C CA . PRO A 1 97 ? -0.735 -0.807 -9.930 1.00 90.81 97 PRO A CA 1
ATOM 755 C C . PRO A 1 97 ? -0.743 -1.831 -11.070 1.00 90.81 97 PRO A C 1
ATOM 757 O O . PRO A 1 97 ? -0.371 -1.503 -12.197 1.00 90.81 97 PRO A O 1
ATOM 760 N N . PHE A 1 98 ? -1.247 -3.042 -10.817 1.00 92.38 98 PHE A N 1
ATOM 761 C CA . PHE A 1 98 ? -1.405 -4.081 -11.833 1.00 92.38 98 PHE A CA 1
ATOM 762 C C . PHE A 1 98 ? -2.382 -3.688 -12.948 1.00 92.38 98 PHE A C 1
ATOM 764 O O . PHE A 1 98 ? -2.049 -3.784 -14.132 1.00 92.38 98 PHE A O 1
ATOM 771 N N . LEU A 1 99 ? -3.590 -3.244 -12.583 1.00 91.56 99 LEU A N 1
ATOM 772 C CA . LEU A 1 99 ? -4.636 -2.883 -13.542 1.00 91.56 99 LEU A CA 1
ATOM 773 C C . LEU A 1 99 ? -4.205 -1.714 -14.423 1.00 91.56 99 LEU A C 1
ATOM 775 O O . LEU A 1 99 ? -4.400 -1.758 -15.637 1.00 91.56 99 LEU A O 1
ATOM 779 N N . ILE A 1 100 ? -3.584 -0.692 -13.833 1.00 87.31 100 ILE A N 1
ATOM 780 C CA . ILE A 1 100 ? -3.117 0.454 -14.604 1.00 87.31 100 ILE A CA 1
ATOM 781 C C . ILE A 1 100 ? -1.882 0.091 -15.434 1.00 87.31 100 ILE A C 1
ATOM 783 O O . ILE A 1 100 ? -1.813 0.470 -16.601 1.00 87.31 100 ILE A O 1
ATOM 787 N N . GLY A 1 101 ? -0.954 -0.715 -14.912 1.00 87.88 101 GLY A N 1
ATOM 788 C CA . GLY A 1 101 ? 0.156 -1.241 -15.708 1.00 87.88 101 GLY A CA 1
ATOM 789 C C . GLY A 1 101 ? -0.332 -1.968 -16.967 1.00 87.88 101 GLY A C 1
ATOM 790 O O . GLY A 1 101 ? 0.150 -1.696 -18.067 1.00 87.88 101 GLY A O 1
ATOM 791 N N . LYS A 1 102 ? -1.366 -2.810 -16.835 1.00 90.12 102 LYS A N 1
ATOM 792 C CA . LYS A 1 102 ? -2.025 -3.450 -17.983 1.00 90.12 102 LYS A CA 1
ATOM 793 C C . LYS A 1 102 ? -2.714 -2.461 -18.921 1.00 90.12 102 LYS A C 1
ATOM 795 O O . LYS A 1 102 ? -2.608 -2.632 -20.133 1.00 90.12 102 LYS A O 1
ATOM 800 N N . LEU A 1 103 ? -3.399 -1.446 -18.388 1.00 89.19 103 LEU A N 1
ATOM 801 C CA . LEU A 1 103 ? -4.061 -0.406 -19.187 1.00 89.19 103 LEU A CA 1
ATOM 802 C C . LEU A 1 103 ? -3.073 0.324 -20.110 1.00 89.19 103 LEU A C 1
ATOM 804 O O . LEU A 1 103 ? -3.430 0.688 -21.226 1.00 89.19 103 LEU A O 1
ATOM 808 N N . PHE A 1 104 ? -1.825 0.485 -19.668 1.00 86.50 104 PHE A N 1
ATOM 809 C CA . PHE A 1 104 ? -0.736 1.076 -20.449 1.00 86.50 104 PHE A CA 1
ATOM 810 C C . PHE A 1 104 ? 0.153 0.044 -21.156 1.00 86.50 104 PHE A C 1
ATOM 812 O O . PHE A 1 104 ? 1.285 0.347 -21.530 1.00 86.50 104 PHE A O 1
ATOM 819 N N . PHE A 1 105 ? -0.363 -1.170 -21.370 1.00 88.19 105 PHE A N 1
ATOM 820 C CA . PHE A 1 105 ? 0.284 -2.237 -22.138 1.00 88.19 105 PHE A CA 1
ATOM 821 C C . PHE A 1 105 ? 1.645 -2.695 -21.586 1.00 88.19 105 PHE A C 1
ATOM 823 O O . PHE A 1 105 ? 2.457 -3.267 -22.318 1.00 88.19 105 PHE A O 1
ATOM 830 N N . LEU A 1 106 ? 1.901 -2.494 -20.288 1.00 88.00 106 LEU A N 1
ATOM 831 C CA . LEU A 1 106 ? 3.069 -3.072 -19.631 1.00 88.00 106 LEU A CA 1
ATOM 832 C C . LEU A 1 106 ? 2.887 -4.588 -19.504 1.00 88.00 106 LEU A C 1
ATOM 834 O O . LEU A 1 106 ? 1.811 -5.081 -19.156 1.00 88.00 106 LEU A O 1
ATOM 838 N N . LYS A 1 107 ? 3.965 -5.341 -19.741 1.00 89.94 107 LYS A N 1
ATOM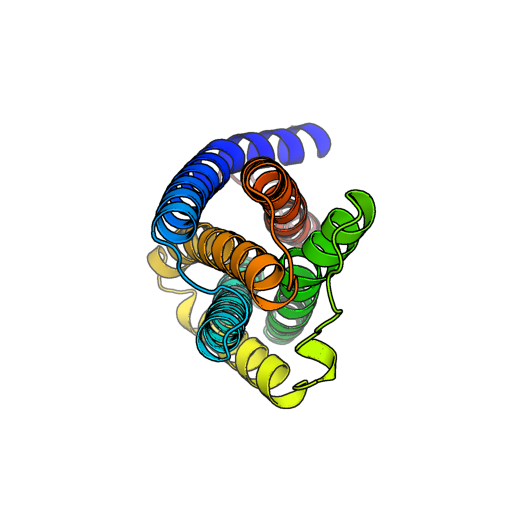 839 C CA . LYS A 1 107 ? 4.009 -6.797 -19.537 1.00 89.94 107 LYS A CA 1
ATOM 840 C C . LYS A 1 107 ? 4.155 -7.139 -18.051 1.00 89.94 107 LYS A C 1
ATOM 842 O O . LYS A 1 107 ? 5.125 -7.774 -17.660 1.00 89.94 107 LYS A O 1
ATOM 847 N N . ILE A 1 108 ? 3.222 -6.673 -17.229 1.00 90.88 108 ILE A N 1
ATOM 848 C CA . ILE A 1 108 ? 3.263 -6.856 -15.780 1.00 90.88 108 ILE A CA 1
ATOM 849 C C . ILE A 1 108 ? 2.718 -8.233 -15.373 1.00 90.88 108 ILE A C 1
ATOM 851 O O . ILE A 1 108 ? 1.637 -8.641 -15.812 1.00 90.88 108 ILE A O 1
ATOM 855 N N . SER A 1 109 ? 3.457 -8.957 -14.534 1.00 93.44 109 SER A N 1
ATOM 856 C CA . SER A 1 109 ? 2.986 -10.200 -13.915 1.00 93.44 109 SER A CA 1
ATOM 857 C C . SER A 1 109 ? 2.144 -9.913 -12.675 1.00 93.44 109 SER A C 1
ATOM 859 O O . SER A 1 109 ? 2.420 -8.975 -11.932 1.00 93.44 109 SER A O 1
ATOM 861 N N . PHE A 1 110 ? 1.118 -10.729 -12.438 1.00 95.38 110 PHE A N 1
ATOM 862 C CA . PHE A 1 110 ? 0.302 -10.604 -11.237 1.00 95.38 110 PHE A CA 1
ATOM 863 C C . PHE A 1 110 ? 0.978 -11.312 -10.064 1.00 95.38 110 PHE A C 1
ATOM 865 O O . PHE A 1 110 ? 1.265 -12.502 -10.153 1.00 95.38 110 PHE A O 1
ATOM 872 N N . HIS A 1 111 ? 1.187 -10.571 -8.986 1.00 94.19 111 HIS A N 1
ATOM 873 C CA . HIS A 1 111 ? 1.643 -11.075 -7.696 1.00 94.19 111 HIS A CA 1
ATOM 874 C C . HIS A 1 111 ? 0.731 -10.501 -6.616 1.00 94.19 111 HIS A C 1
ATOM 876 O O . HIS A 1 111 ? 0.506 -9.292 -6.608 1.00 94.19 111 HIS A O 1
ATOM 882 N N . LEU A 1 112 ? 0.160 -11.338 -5.753 1.00 96.12 112 LEU A N 1
ATOM 883 C CA . LEU A 1 112 ? -0.764 -10.907 -4.703 1.00 96.12 112 LEU A CA 1
ATOM 884 C C . LEU A 1 112 ? -0.417 -11.597 -3.376 1.00 96.12 112 LEU A C 1
ATOM 886 O O . LEU A 1 112 ? -0.896 -12.707 -3.120 1.00 96.12 112 LEU A O 1
ATOM 890 N N . PRO A 1 113 ? 0.328 -10.913 -2.483 1.00 95.19 113 PRO A N 1
ATOM 891 C CA . PRO A 1 113 ? 0.744 -11.458 -1.188 1.00 95.19 113 PRO A CA 1
ATOM 892 C C . PRO A 1 113 ? -0.406 -11.971 -0.319 1.00 95.19 113 PRO A C 1
ATOM 894 O O . PRO A 1 113 ? -0.228 -12.910 0.451 1.00 95.19 113 PRO A O 1
ATOM 897 N N . LEU A 1 114 ? -1.609 -11.405 -0.464 1.00 95.44 114 LEU A N 1
ATOM 898 C CA . LEU A 1 114 ? -2.803 -11.880 0.239 1.00 95.44 114 LEU A CA 1
ATOM 899 C C . LEU A 1 114 ? -3.137 -13.349 -0.073 1.00 95.44 114 LEU A C 1
ATOM 901 O O . LEU A 1 114 ? -3.619 -14.056 0.806 1.00 95.44 114 LEU A O 1
ATOM 905 N N . ILE A 1 115 ? -2.914 -13.802 -1.309 1.00 95.88 115 ILE A N 1
ATOM 906 C CA . ILE A 1 115 ? -3.213 -15.179 -1.735 1.00 95.88 115 ILE A CA 1
ATOM 907 C C . ILE A 1 115 ? -1.985 -16.073 -1.575 1.00 95.88 115 ILE A C 1
ATOM 909 O O . ILE A 1 115 ? -2.115 -17.237 -1.205 1.00 95.88 115 ILE A O 1
ATOM 913 N N . GLU A 1 116 ? -0.804 -15.530 -1.851 1.00 95.44 116 GLU A N 1
ATOM 914 C CA . GLU A 1 116 ? 0.448 -16.288 -1.859 1.00 95.44 116 GLU A CA 1
ATOM 915 C C . GLU A 1 116 ? 0.984 -16.535 -0.444 1.00 95.44 116 GLU A C 1
ATOM 917 O O . GLU A 1 116 ? 1.472 -17.621 -0.140 1.00 95.44 116 GLU A O 1
ATOM 922 N N . GLU A 1 117 ? 0.831 -15.559 0.454 1.00 94.62 117 GLU A N 1
ATOM 923 C CA . GLU A 1 117 ? 1.318 -15.621 1.832 1.00 94.62 117 GLU A CA 1
ATOM 924 C C . GLU A 1 117 ? 0.247 -15.182 2.856 1.00 94.62 117 GLU A C 1
ATOM 926 O O . GLU A 1 117 ? 0.500 -14.327 3.717 1.00 94.62 117 GLU A O 1
ATOM 931 N N . PRO A 1 118 ? -0.959 -15.786 2.834 1.00 96.25 118 PRO A N 1
ATOM 932 C CA . PRO A 1 118 ? -2.117 -15.316 3.597 1.00 96.25 118 PRO A CA 1
ATOM 933 C C . PRO A 1 118 ? -1.853 -15.268 5.103 1.00 96.25 118 PRO A C 1
ATOM 935 O O . PRO A 1 118 ? -2.294 -14.347 5.787 1.00 96.25 118 PRO A O 1
ATOM 938 N N . ILE A 1 119 ? -1.100 -16.239 5.628 1.00 97.12 119 ILE A N 1
ATOM 939 C CA . ILE A 1 119 ? -0.767 -16.315 7.055 1.00 97.12 119 ILE A CA 1
ATOM 940 C C . ILE A 1 119 ? 0.129 -15.140 7.459 1.00 97.12 119 ILE A C 1
ATOM 942 O O . ILE A 1 119 ? -0.113 -14.521 8.493 1.00 97.12 119 ILE A O 1
ATOM 946 N N . LYS A 1 120 ? 1.131 -14.792 6.640 1.00 97.25 120 LYS A N 1
ATOM 947 C CA . LYS A 1 120 ? 2.053 -13.681 6.922 1.00 97.25 120 LYS A CA 1
ATOM 948 C C . LYS A 1 120 ? 1.287 -12.360 6.965 1.00 97.25 120 LYS A C 1
ATOM 950 O O . LYS A 1 120 ? 1.384 -11.624 7.946 1.00 97.25 120 LYS A O 1
ATOM 955 N N . ILE A 1 121 ? 0.461 -12.114 5.949 1.00 97.31 121 ILE A N 1
ATOM 956 C CA . ILE A 1 121 ? -0.384 -10.919 5.860 1.00 97.31 121 ILE A CA 1
ATOM 957 C C . ILE A 1 121 ? -1.365 -10.840 7.034 1.00 97.31 121 ILE A C 1
ATOM 959 O O . ILE A 1 121 ? -1.471 -9.798 7.685 1.00 97.31 121 ILE A O 1
ATOM 963 N N . ALA A 1 122 ? -2.033 -11.948 7.362 1.00 97.56 122 ALA A N 1
ATOM 964 C CA . ALA A 1 122 ? -2.992 -11.990 8.457 1.00 97.56 122 ALA A CA 1
ATOM 965 C C . ALA A 1 122 ? -2.336 -11.717 9.819 1.00 97.56 122 ALA A C 1
ATOM 967 O O . ALA A 1 122 ? -2.852 -10.918 10.602 1.00 97.56 122 ALA A O 1
ATOM 968 N N . LEU A 1 123 ? -1.188 -12.339 10.104 1.00 97.69 123 LEU A N 1
ATOM 969 C CA . LEU A 1 123 ? -0.468 -12.137 11.363 1.00 97.69 123 LEU A CA 1
ATOM 970 C C . LEU A 1 123 ? -0.005 -10.689 11.525 1.00 97.69 123 LEU A C 1
ATOM 972 O O . LEU A 1 123 ? -0.155 -10.123 12.606 1.00 97.69 123 LEU A O 1
ATOM 976 N N . ILE A 1 124 ? 0.502 -10.073 10.458 1.00 97.81 124 ILE A N 1
ATOM 977 C CA . ILE A 1 124 ? 0.946 -8.677 10.480 1.00 97.81 124 ILE A CA 1
ATOM 978 C C . ILE A 1 124 ? -0.233 -7.725 10.695 1.00 97.81 124 ILE A C 1
ATOM 980 O O . ILE A 1 124 ? -0.151 -6.831 11.541 1.00 97.81 124 ILE A O 1
ATOM 984 N N . ALA A 1 125 ? -1.345 -7.933 9.987 1.00 97.25 125 ALA A N 1
ATOM 985 C CA . ALA A 1 125 ? -2.549 -7.125 10.158 1.00 97.25 125 ALA A CA 1
ATOM 986 C C . ALA A 1 125 ? -3.118 -7.251 11.583 1.00 97.25 125 ALA A C 1
ATOM 988 O O . ALA A 1 125 ? -3.476 -6.246 12.203 1.00 97.25 125 ALA A O 1
ATOM 989 N N . LEU A 1 126 ? -3.154 -8.465 12.146 1.00 97.62 126 LEU A N 1
ATOM 990 C CA . LEU A 1 126 ? -3.562 -8.687 13.536 1.00 97.62 126 LEU A CA 1
ATOM 991 C C . LEU A 1 126 ? -2.605 -8.012 14.521 1.00 97.62 126 LEU A C 1
ATOM 993 O O . LEU A 1 126 ? -3.066 -7.318 15.426 1.00 97.62 126 LEU A O 1
ATOM 997 N N . ALA A 1 127 ? -1.292 -8.166 14.338 1.00 96.69 127 ALA A N 1
ATOM 998 C CA . ALA A 1 127 ? -0.286 -7.550 15.198 1.00 96.69 127 ALA A CA 1
ATOM 999 C C . ALA A 1 127 ? -0.424 -6.021 15.218 1.00 96.69 127 ALA A C 1
ATOM 1001 O O . ALA A 1 127 ? -0.506 -5.426 16.294 1.00 96.69 127 ALA A O 1
ATOM 1002 N N . GLY A 1 128 ? -0.533 -5.390 14.044 1.00 94.75 128 GLY A N 1
ATOM 1003 C CA . GLY A 1 128 ? -0.762 -3.950 13.935 1.00 94.75 128 GLY A CA 1
ATOM 1004 C C . GLY A 1 128 ? -2.075 -3.525 14.597 1.00 94.75 128 GLY A C 1
ATOM 1005 O O . GLY A 1 128 ? -2.119 -2.549 15.343 1.00 94.75 128 GLY A O 1
ATOM 1006 N N . THR A 1 129 ? -3.134 -4.313 14.422 1.00 94.31 129 THR A N 1
ATOM 1007 C CA . THR A 1 129 ? -4.437 -4.045 15.041 1.00 94.31 129 THR A CA 1
ATOM 1008 C C . THR A 1 129 ? -4.388 -4.091 16.570 1.00 94.31 129 THR A C 1
ATOM 1010 O O . THR A 1 129 ? -4.906 -3.197 17.242 1.00 94.31 129 THR A O 1
ATOM 1013 N N . PHE A 1 130 ? -3.736 -5.103 17.150 1.00 94.50 130 PHE A N 1
ATOM 1014 C CA . PHE A 1 130 ? -3.553 -5.170 18.599 1.00 94.50 130 PHE A CA 1
ATOM 1015 C C . PHE A 1 130 ? -2.757 -3.970 19.098 1.00 94.50 130 PHE A C 1
ATOM 1017 O O . PHE A 1 130 ? -3.190 -3.303 20.039 1.00 94.50 130 PHE A O 1
ATOM 1024 N N . ILE A 1 131 ? -1.643 -3.651 18.434 1.00 92.38 131 ILE A N 1
ATOM 1025 C CA . ILE A 1 131 ? -0.820 -2.494 18.788 1.00 92.38 131 ILE A CA 1
ATOM 1026 C C . ILE A 1 131 ? -1.660 -1.219 18.768 1.00 92.38 131 ILE A C 1
ATOM 1028 O O . ILE A 1 131 ? -1.645 -0.511 19.768 1.00 92.38 131 ILE A O 1
ATOM 1032 N N . GLY A 1 132 ? -2.462 -0.968 17.729 1.00 90.56 132 GLY A N 1
ATOM 1033 C CA . GLY A 1 132 ? -3.320 0.220 17.651 1.00 90.56 132 GLY A CA 1
ATOM 1034 C C . GLY A 1 132 ? -4.331 0.332 18.800 1.00 90.56 132 GLY A C 1
ATOM 1035 O O . GLY A 1 132 ? -4.514 1.407 19.377 1.00 90.56 132 GLY A O 1
ATOM 1036 N N . ILE A 1 133 ? -4.934 -0.786 19.215 1.00 90.38 133 ILE A N 1
ATOM 1037 C CA . ILE A 1 133 ? -5.862 -0.834 20.359 1.00 90.38 133 ILE A CA 1
ATOM 1038 C C . ILE A 1 133 ? -5.145 -0.499 21.681 1.00 90.38 133 ILE A C 1
ATOM 1040 O O . ILE A 1 133 ? -5.692 0.231 22.517 1.00 90.38 133 ILE A O 1
ATOM 1044 N N . PHE A 1 134 ? -3.924 -1.003 21.887 1.00 89.31 134 PHE A N 1
ATOM 1045 C CA . PHE A 1 134 ? -3.144 -0.756 23.108 1.00 89.31 134 PHE A CA 1
ATOM 1046 C C . PHE A 1 134 ? -2.455 0.617 23.114 1.00 89.31 134 PHE A C 1
ATOM 1048 O O . PHE A 1 134 ? -2.361 1.254 24.166 1.00 89.31 134 PHE A O 1
ATOM 1055 N N . SER A 1 135 ? -2.025 1.115 21.954 1.00 82.56 135 SER A N 1
ATOM 1056 C CA . SER A 1 135 ? -1.250 2.350 21.804 1.00 82.56 135 SER A CA 1
ATOM 1057 C C . SER A 1 135 ? -2.105 3.613 21.707 1.00 82.56 135 SER A C 1
ATOM 1059 O O . SER A 1 135 ? -1.555 4.708 21.664 1.00 82.56 135 SER A O 1
ATOM 1061 N N . GLN A 1 136 ? -3.437 3.505 21.730 1.00 68.75 136 GLN A N 1
ATOM 1062 C CA . GLN A 1 136 ? -4.385 4.630 21.629 1.00 68.75 136 GLN A CA 1
ATOM 1063 C C . GLN A 1 136 ? -4.114 5.814 22.585 1.00 68.75 136 GLN A C 1
ATOM 1065 O O . GLN A 1 136 ? -4.572 6.926 22.330 1.00 68.75 136 GLN A O 1
ATOM 1070 N N . LYS A 1 137 ? -3.412 5.589 23.710 1.00 65.69 137 LYS A N 1
ATOM 1071 C CA . LYS A 1 137 ? -3.053 6.643 24.676 1.00 65.69 137 LYS A CA 1
ATOM 1072 C C . LYS A 1 137 ? -1.966 7.587 24.144 1.00 65.69 137 LYS A C 1
ATOM 1074 O O . LYS A 1 137 ? -1.830 8.695 24.653 1.00 65.69 137 LYS A O 1
ATOM 1079 N N . PHE A 1 138 ? -1.220 7.179 23.120 1.00 62.19 138 PHE A N 1
ATOM 1080 C CA . PHE A 1 138 ? -0.146 7.961 22.523 1.00 62.19 138 PHE A CA 1
ATOM 1081 C C . PHE A 1 138 ? -0.665 8.739 21.309 1.00 62.19 138 PHE A C 1
ATOM 1083 O O . PHE A 1 138 ? -0.797 8.217 20.204 1.00 62.19 138 PHE A O 1
ATOM 1090 N N . HIS A 1 139 ? -0.944 10.029 21.513 1.00 53.75 139 HIS A N 1
ATOM 1091 C CA . HIS A 1 139 ? -1.463 10.928 20.473 1.00 53.75 139 HIS A CA 1
ATOM 1092 C C . HIS A 1 139 ? -0.527 11.031 19.246 1.00 53.75 139 HIS A C 1
ATOM 1094 O O . HIS A 1 139 ? -0.988 11.208 18.119 1.00 53.75 139 HIS A O 1
ATOM 1100 N N . ALA A 1 140 ? 0.785 10.854 19.450 1.00 49.69 140 ALA A N 1
ATOM 1101 C CA . ALA A 1 140 ? 1.800 10.877 18.395 1.00 49.69 140 ALA A CA 1
ATOM 1102 C C . ALA A 1 140 ? 1.713 9.682 17.426 1.00 49.69 140 ALA A C 1
ATOM 1104 O O . ALA A 1 140 ? 2.013 9.831 16.244 1.00 49.69 140 ALA A O 1
ATOM 1105 N N . THR A 1 141 ? 1.248 8.514 17.883 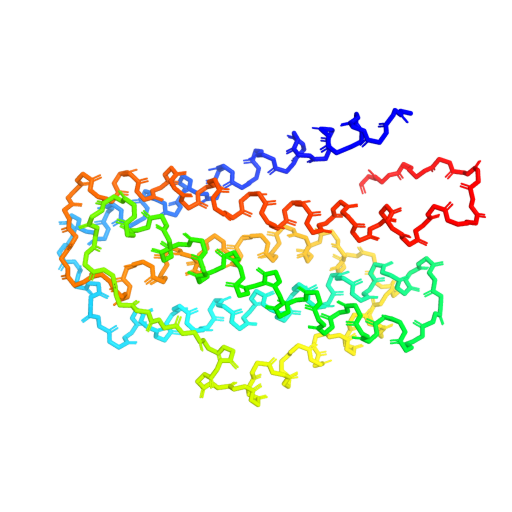1.00 54.56 141 THR A N 1
ATOM 1106 C CA . THR A 1 141 ? 1.175 7.287 17.067 1.00 54.56 141 THR A CA 1
ATOM 1107 C C . THR A 1 141 ? 0.166 7.412 15.925 1.00 54.56 141 THR A C 1
ATOM 1109 O O . THR A 1 141 ? 0.245 6.702 14.932 1.00 54.56 141 THR A O 1
ATOM 1112 N N . PHE A 1 142 ? -0.774 8.344 16.042 1.00 55.19 142 PHE A N 1
ATOM 1113 C CA . PHE A 1 142 ? -1.932 8.460 15.168 1.00 55.19 142 PHE A CA 1
ATOM 1114 C C . PHE A 1 142 ? -1.686 9.341 13.944 1.00 55.19 142 PHE A C 1
ATOM 1116 O O . PHE A 1 142 ? -1.928 8.952 12.810 1.00 55.19 142 PHE A O 1
ATOM 1123 N N . LYS A 1 143 ? -1.144 10.537 14.177 1.00 57.28 143 LYS A N 1
ATOM 1124 C CA . LYS A 1 143 ? -0.826 11.475 13.097 1.00 57.28 143 LYS A CA 1
ATOM 1125 C C . LYS A 1 143 ? 0.370 10.987 12.281 1.00 57.28 143 LYS A C 1
ATOM 1127 O O . LYS A 1 143 ? 0.427 11.177 11.071 1.00 57.28 143 LYS A O 1
ATOM 1132 N N . LEU A 1 144 ? 1.304 10.316 12.960 1.00 58.44 144 LEU A N 1
ATOM 1133 C CA . LEU A 1 144 ? 2.490 9.745 12.340 1.00 58.44 144 LEU A CA 1
ATOM 1134 C C . LEU A 1 144 ? 2.167 8.466 11.553 1.00 58.44 144 LEU A C 1
ATOM 1136 O O . LEU A 1 144 ? 2.743 8.274 10.490 1.00 58.44 144 LEU A O 1
ATOM 1140 N N . SER A 1 145 ? 1.215 7.635 12.005 1.00 68.12 145 SER A N 1
ATOM 1141 C CA . SER A 1 145 ? 0.792 6.442 11.249 1.00 68.12 145 SER A CA 1
ATOM 1142 C C . SER A 1 145 ? 0.034 6.780 9.969 1.00 68.12 145 SER A C 1
ATOM 1144 O O . SER A 1 145 ? 0.144 6.033 9.002 1.00 68.12 145 SER A O 1
ATOM 1146 N N . HIS A 1 146 ? -0.665 7.918 9.908 1.00 73.81 146 HIS A N 1
ATOM 1147 C CA . HIS A 1 146 ? -1.333 8.367 8.684 1.00 73.81 146 HIS A CA 1
ATOM 1148 C C . HIS A 1 146 ? -0.345 8.621 7.539 1.00 73.81 146 HIS A C 1
ATOM 1150 O O . HIS A 1 146 ? -0.324 7.913 6.538 1.00 73.81 146 HIS A O 1
ATOM 1156 N N . ASN A 1 147 ? 0.543 9.600 7.716 1.00 79.56 147 ASN A N 1
ATOM 1157 C CA . ASN A 1 147 ? 1.520 9.949 6.685 1.00 79.56 147 ASN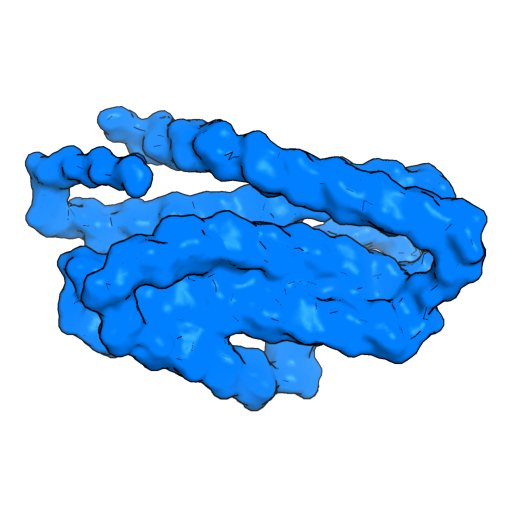 A CA 1
ATOM 1158 C C . ASN A 1 147 ? 2.472 8.781 6.395 1.00 79.56 147 ASN A C 1
ATOM 1160 O O . ASN A 1 147 ? 2.878 8.582 5.252 1.00 79.56 147 ASN A O 1
ATOM 1164 N N . LEU A 1 148 ? 2.802 7.983 7.416 1.00 85.31 148 LEU A N 1
ATOM 1165 C CA . LEU A 1 148 ? 3.675 6.831 7.249 1.00 85.31 148 LEU A CA 1
ATOM 1166 C C . LEU A 1 148 ? 3.022 5.720 6.419 1.00 85.31 148 LEU A C 1
ATOM 1168 O O . LEU A 1 148 ? 3.683 5.203 5.528 1.00 85.31 148 LEU A O 1
ATOM 1172 N N . HIS A 1 149 ? 1.759 5.350 6.655 1.00 86.00 149 HIS A N 1
ATOM 1173 C CA . HIS A 1 149 ? 1.143 4.272 5.874 1.00 86.00 149 HIS A CA 1
ATOM 1174 C C . HIS A 1 149 ? 0.949 4.692 4.406 1.00 86.00 149 HIS A C 1
ATOM 1176 O O . HIS A 1 149 ? 1.255 3.904 3.516 1.00 86.00 149 HIS A O 1
ATOM 1182 N N . VAL A 1 150 ? 0.572 5.952 4.143 1.00 86.88 150 VAL A N 1
ATOM 1183 C CA . VAL A 1 150 ? 0.500 6.502 2.776 1.00 86.88 150 VAL A CA 1
ATOM 1184 C C . VAL A 1 150 ? 1.873 6.465 2.103 1.00 86.88 150 VAL A C 1
ATOM 1186 O O . VAL A 1 150 ? 1.991 6.026 0.962 1.00 86.88 150 VAL A O 1
ATOM 1189 N N . PHE A 1 151 ? 2.929 6.883 2.807 1.00 89.12 151 PHE A N 1
ATOM 1190 C CA . PHE A 1 151 ? 4.303 6.812 2.306 1.00 89.12 151 PHE A CA 1
ATOM 1191 C C . PHE A 1 151 ? 4.715 5.375 1.957 1.00 89.12 151 PHE A C 1
ATOM 1193 O O . PHE A 1 151 ? 5.238 5.129 0.869 1.00 89.12 151 PHE A O 1
ATOM 1200 N N . LEU A 1 152 ? 4.439 4.421 2.851 1.00 92.50 152 LEU A N 1
ATOM 1201 C CA . LEU A 1 152 ? 4.736 3.006 2.628 1.00 92.50 152 LEU A CA 1
ATOM 1202 C C . LEU A 1 152 ? 3.963 2.456 1.423 1.00 92.50 152 LEU A C 1
ATOM 1204 O O . LEU A 1 152 ? 4.551 1.722 0.636 1.00 92.50 152 LEU A O 1
ATOM 1208 N N . SER A 1 153 ? 2.707 2.868 1.225 1.00 93.00 153 SER A N 1
ATOM 1209 C CA . SER A 1 153 ? 1.905 2.481 0.057 1.00 93.00 153 SER A CA 1
ATOM 1210 C C . SER A 1 153 ? 2.453 3.043 -1.258 1.00 93.00 153 SER A C 1
ATOM 1212 O O . SER A 1 153 ? 2.522 2.316 -2.253 1.00 93.00 153 SER A O 1
ATOM 1214 N N . VAL A 1 154 ? 2.912 4.305 -1.277 1.00 90.94 154 VAL A N 1
ATOM 1215 C CA . VAL A 1 154 ? 3.572 4.897 -2.458 1.00 90.94 154 VAL A CA 1
ATOM 1216 C C . VAL A 1 154 ? 4.792 4.075 -2.847 1.00 90.94 154 VAL A C 1
ATOM 1218 O O . VAL A 1 154 ? 4.945 3.720 -4.014 1.00 90.94 154 VAL A O 1
ATOM 1221 N N . ILE A 1 155 ? 5.640 3.732 -1.877 1.00 91.12 155 ILE A N 1
ATOM 1222 C CA . ILE A 1 155 ? 6.841 2.945 -2.153 1.00 91.12 155 ILE A CA 1
ATOM 1223 C C . ILE A 1 155 ? 6.478 1.510 -2.551 1.00 91.12 155 ILE A C 1
ATOM 1225 O O . ILE A 1 155 ? 7.016 1.014 -3.537 1.00 91.12 155 ILE A O 1
ATOM 1229 N N . ALA A 1 156 ? 5.543 0.857 -1.858 1.00 93.94 156 ALA A N 1
ATOM 1230 C CA . ALA A 1 156 ? 5.103 -0.496 -2.192 1.00 93.94 156 ALA A CA 1
ATOM 1231 C C . ALA A 1 156 ? 4.579 -0.570 -3.635 1.00 93.94 156 ALA A C 1
ATOM 1233 O O . ALA A 1 156 ? 5.106 -1.329 -4.441 1.00 93.94 156 ALA A O 1
ATOM 1234 N N . SER A 1 157 ? 3.630 0.290 -4.004 1.00 92.50 157 SER A N 1
ATOM 1235 C CA . SER A 1 157 ? 3.038 0.339 -5.352 1.00 92.50 157 SER A CA 1
ATOM 1236 C C . SER A 1 157 ? 4.074 0.539 -6.456 1.00 92.50 157 SER A C 1
ATOM 1238 O O . SER A 1 157 ? 3.970 0.005 -7.558 1.00 92.50 157 SER A O 1
ATOM 1240 N N . LEU A 1 158 ? 5.093 1.333 -6.158 1.00 90.38 158 LEU A N 1
ATOM 1241 C CA . LEU A 1 158 ? 6.156 1.658 -7.082 1.00 90.38 158 LEU A CA 1
ATOM 1242 C C . LEU A 1 158 ? 7.112 0.477 -7.276 1.00 90.38 158 LEU A C 1
ATOM 1244 O O . LEU A 1 158 ? 7.382 0.079 -8.409 1.00 90.38 158 LEU A O 1
ATOM 1248 N N . PHE A 1 159 ? 7.562 -0.137 -6.179 1.00 91.38 159 PHE A N 1
ATOM 1249 C CA . PHE A 1 159 ? 8.379 -1.348 -6.229 1.00 91.38 159 PHE A CA 1
ATOM 1250 C C . PHE A 1 159 ? 7.620 -2.540 -6.814 1.00 91.38 159 PHE A C 1
ATOM 1252 O O . PHE A 1 159 ? 8.247 -3.362 -7.473 1.00 91.38 159 PHE A O 1
ATOM 1259 N N . TYR A 1 160 ? 6.295 -2.605 -6.659 1.00 92.88 160 TYR A N 1
ATOM 1260 C CA . TYR A 1 160 ? 5.462 -3.607 -7.317 1.00 92.88 160 TYR A CA 1
ATOM 1261 C C . TYR A 1 160 ? 5.637 -3.552 -8.835 1.00 92.88 160 TYR A C 1
ATOM 1263 O O . TYR A 1 160 ? 6.013 -4.538 -9.468 1.00 92.88 160 TYR A O 1
ATOM 1271 N N . VAL A 1 161 ? 5.431 -2.375 -9.435 1.00 90.62 161 VAL A N 1
ATOM 1272 C CA . VAL A 1 161 ? 5.546 -2.261 -10.892 1.00 90.62 161 VAL A CA 1
ATOM 1273 C C . VAL A 1 161 ? 6.978 -2.507 -11.360 1.00 90.62 161 VAL A C 1
ATOM 1275 O O . VAL A 1 161 ? 7.169 -3.166 -12.381 1.00 90.62 161 VAL A O 1
ATOM 1278 N N . LEU A 1 162 ? 7.977 -2.037 -10.607 1.00 90.06 162 LEU A N 1
ATOM 1279 C CA . LEU A 1 162 ? 9.386 -2.287 -10.916 1.00 90.06 162 LEU A CA 1
ATOM 1280 C C . LEU A 1 162 ? 9.757 -3.775 -10.860 1.00 90.06 162 LEU A C 1
ATOM 1282 O O . LEU A 1 162 ? 10.446 -4.261 -11.753 1.00 90.06 162 LEU A O 1
ATOM 1286 N N . ALA A 1 163 ? 9.311 -4.492 -9.826 1.00 91.31 163 ALA A N 1
ATOM 1287 C CA . ALA A 1 163 ? 9.629 -5.903 -9.623 1.00 91.31 163 ALA A CA 1
ATOM 1288 C C . ALA A 1 163 ? 9.003 -6.782 -10.709 1.00 91.31 163 ALA A C 1
ATOM 1290 O O . ALA A 1 163 ? 9.648 -7.692 -11.230 1.00 91.31 163 ALA A O 1
ATOM 1291 N N . PHE A 1 164 ? 7.749 -6.490 -11.062 1.00 92.12 164 PHE A N 1
ATOM 1292 C CA . PHE A 1 164 ? 6.912 -7.375 -11.870 1.00 92.12 164 PHE A CA 1
ATOM 1293 C C . PHE A 1 164 ? 6.765 -6.941 -13.331 1.00 92.12 164 PHE A C 1
ATOM 1295 O O . PHE A 1 164 ? 6.027 -7.578 -14.082 1.00 92.12 164 PHE A O 1
ATOM 1302 N N . THR A 1 165 ? 7.480 -5.896 -13.762 1.00 90.12 165 THR A N 1
ATOM 1303 C CA . THR A 1 165 ? 7.550 -5.481 -15.171 1.00 90.12 165 THR A CA 1
ATOM 1304 C C . THR A 1 165 ? 8.965 -5.705 -15.717 1.00 90.12 165 THR A C 1
ATOM 1306 O O . THR A 1 165 ? 9.855 -4.898 -15.456 1.00 90.12 165 THR A O 1
ATOM 1309 N N . PRO A 1 166 ? 9.200 -6.765 -16.514 1.00 83.69 166 PRO A N 1
ATOM 1310 C CA . PRO A 1 166 ? 10.536 -7.149 -16.971 1.00 83.69 166 PRO A CA 1
ATOM 1311 C C . PRO A 1 166 ? 11.156 -6.168 -17.969 1.00 83.69 166 PRO A C 1
ATOM 1313 O O . PRO A 1 166 ? 12.373 -6.098 -18.111 1.00 83.69 166 PRO A O 1
ATOM 1316 N N . THR A 1 167 ? 10.327 -5.412 -18.688 1.00 84.19 167 THR A N 1
ATOM 1317 C CA . THR A 1 167 ? 10.778 -4.458 -19.703 1.00 84.19 167 THR A CA 1
ATOM 1318 C C . THR A 1 167 ? 10.170 -3.095 -19.423 1.00 84.19 167 THR A C 1
ATOM 1320 O O . THR A 1 167 ? 8.999 -2.863 -19.731 1.00 84.19 167 THR A O 1
ATOM 1323 N N . LEU A 1 168 ? 10.973 -2.200 -18.852 1.00 85.44 168 LEU A N 1
ATOM 1324 C CA . LEU A 1 168 ? 10.607 -0.809 -18.612 1.00 85.44 168 LEU A CA 1
ATOM 1325 C C . LEU A 1 168 ? 11.321 0.096 -19.612 1.00 85.44 168 LEU A C 1
ATOM 1327 O O . LEU A 1 168 ? 12.526 -0.008 -19.830 1.00 85.44 168 LEU A O 1
ATOM 1331 N N . THR A 1 169 ? 10.563 1.001 -20.217 1.00 86.44 169 THR A N 1
ATOM 1332 C CA . THR A 1 169 ? 11.088 2.104 -21.024 1.00 86.44 169 THR A CA 1
ATOM 1333 C C . THR A 1 169 ? 11.138 3.381 -20.191 1.00 86.44 169 THR A C 1
ATOM 1335 O O . THR A 1 169 ? 10.393 3.534 -19.220 1.00 86.44 169 THR A O 1
ATOM 1338 N N . PHE A 1 170 ? 11.949 4.352 -20.606 1.00 82.88 170 PHE A N 1
ATOM 1339 C CA . PHE A 1 170 ? 11.973 5.668 -19.962 1.00 82.88 170 PHE A CA 1
ATOM 1340 C C . PHE A 1 170 ? 10.579 6.323 -19.921 1.00 82.88 170 PHE A C 1
ATOM 1342 O O . PHE A 1 170 ? 10.162 6.854 -18.893 1.00 82.88 170 PHE A O 1
ATOM 1349 N N . ALA A 1 171 ? 9.813 6.197 -21.012 1.00 83.19 171 ALA A N 1
ATOM 1350 C CA . ALA A 1 171 ? 8.434 6.676 -21.084 1.00 83.19 171 ALA A CA 1
ATOM 1351 C C . ALA A 1 171 ? 7.523 5.984 -20.056 1.00 83.19 171 ALA A C 1
ATOM 1353 O O . ALA A 1 171 ? 6.728 6.652 -19.399 1.00 83.19 171 ALA A O 1
ATOM 1354 N N . SER A 1 172 ? 7.670 4.664 -19.871 1.00 80.56 172 SER A N 1
ATOM 1355 C CA . SER A 1 172 ? 6.898 3.934 -18.860 1.00 80.56 172 SER A CA 1
ATOM 1356 C C . SER A 1 172 ? 7.226 4.389 -17.438 1.00 80.56 172 SER A C 1
ATOM 1358 O O . SER A 1 172 ? 6.317 4.519 -16.630 1.00 80.56 172 SER A O 1
ATOM 1360 N N . ILE A 1 173 ? 8.485 4.722 -17.139 1.00 80.75 173 ILE A N 1
ATOM 1361 C CA . ILE A 1 173 ? 8.895 5.198 -15.810 1.00 80.75 173 ILE A CA 1
ATOM 1362 C C . ILE A 1 173 ? 8.304 6.572 -15.508 1.00 80.75 173 ILE A C 1
ATOM 1364 O O . ILE A 1 173 ? 7.745 6.767 -14.432 1.00 80.75 173 ILE A O 1
ATOM 1368 N N . LEU A 1 174 ? 8.359 7.506 -16.460 1.00 79.62 174 LEU A N 1
ATOM 1369 C CA . LEU A 1 174 ? 7.767 8.832 -16.275 1.00 79.62 174 LEU A CA 1
ATOM 1370 C C . LEU A 1 174 ? 6.252 8.741 -16.041 1.00 79.62 174 LEU A C 1
ATOM 1372 O O . LEU A 1 174 ? 5.698 9.403 -15.164 1.00 79.62 174 LEU A O 1
ATOM 1376 N N . LEU A 1 175 ? 5.595 7.872 -16.803 1.00 79.00 175 LEU A N 1
ATOM 1377 C CA . LEU A 1 175 ? 4.173 7.605 -16.678 1.00 79.00 175 LEU A CA 1
ATOM 1378 C C . LEU A 1 175 ? 3.824 6.935 -15.332 1.00 79.00 175 LEU A C 1
ATOM 1380 O O . LEU A 1 175 ? 2.795 7.254 -14.736 1.00 79.00 175 LEU A O 1
ATOM 1384 N N . LEU A 1 176 ? 4.696 6.065 -14.812 1.00 75.88 176 LEU A N 1
ATOM 1385 C CA . LEU A 1 176 ? 4.493 5.373 -13.537 1.00 75.88 176 LEU A CA 1
ATOM 1386 C C . LEU A 1 176 ? 4.424 6.312 -12.338 1.00 75.88 176 LEU A C 1
ATOM 1388 O O . LEU A 1 176 ? 3.642 6.065 -11.427 1.00 75.88 176 LEU A O 1
ATOM 1392 N N . ILE A 1 177 ? 5.172 7.413 -12.355 1.00 75.06 177 ILE A N 1
ATOM 1393 C CA . ILE A 1 177 ? 5.155 8.412 -11.276 1.00 75.06 177 ILE A CA 1
ATOM 1394 C C . ILE A 1 177 ? 3.754 9.024 -11.134 1.00 75.06 177 ILE A C 1
ATOM 1396 O O . ILE A 1 177 ? 3.240 9.184 -10.027 1.00 75.06 177 ILE A O 1
ATOM 1400 N N . ILE A 1 178 ? 3.110 9.315 -12.266 1.00 75.31 178 ILE A N 1
ATOM 1401 C CA . ILE A 1 178 ? 1.761 9.892 -12.315 1.00 75.31 178 ILE A CA 1
ATOM 1402 C C . ILE A 1 178 ? 0.715 8.839 -11.928 1.00 75.31 178 ILE A C 1
ATOM 1404 O O . ILE A 1 178 ? -0.214 9.124 -11.172 1.00 75.31 178 ILE A O 1
ATOM 1408 N N . ILE A 1 179 ? 0.880 7.610 -12.418 1.00 71.88 179 ILE A N 1
ATOM 1409 C CA . ILE A 1 179 ? -0.019 6.490 -12.124 1.00 71.88 179 ILE A CA 1
ATOM 1410 C C . ILE A 1 179 ? -0.011 6.156 -10.634 1.00 71.88 179 ILE A C 1
ATOM 1412 O O . ILE A 1 179 ? -1.075 6.123 -10.023 1.00 71.88 179 ILE A O 1
ATOM 1416 N N . VAL A 1 180 ? 1.167 5.934 -10.046 1.00 73.44 180 VAL A N 1
ATOM 1417 C CA . VAL A 1 180 ? 1.313 5.545 -8.635 1.00 73.44 180 VAL A CA 1
ATOM 1418 C C . VAL A 1 180 ? 0.720 6.614 -7.724 1.00 73.44 180 VAL A C 1
ATOM 1420 O O . VAL A 1 180 ? 0.060 6.281 -6.743 1.00 73.44 180 VAL A O 1
ATOM 1423 N N . PHE A 1 181 ? 0.856 7.893 -8.089 1.00 76.19 181 PHE A N 1
ATOM 1424 C CA . PHE A 1 181 ? 0.193 8.971 -7.369 1.00 76.19 181 PHE A CA 1
ATOM 1425 C C . PHE A 1 181 ? -1.332 8.785 -7.323 1.00 76.19 181 PHE A C 1
ATOM 1427 O O . PHE A 1 181 ? -1.904 8.762 -6.238 1.00 76.19 181 PHE A O 1
ATOM 1434 N N . ILE A 1 182 ? -1.991 8.599 -8.472 1.00 73.31 182 ILE A N 1
ATOM 1435 C CA . ILE A 1 182 ? -3.456 8.430 -8.548 1.00 73.31 182 ILE A CA 1
ATOM 1436 C C . ILE A 1 182 ? -3.899 7.158 -7.814 1.00 73.31 182 ILE A C 1
ATOM 1438 O O . ILE A 1 182 ? -4.878 7.161 -7.066 1.00 73.31 182 ILE A O 1
ATOM 1442 N N . VAL A 1 183 ? -3.154 6.080 -8.033 1.00 72.69 183 VAL A N 1
ATOM 1443 C CA . VAL A 1 183 ? -3.427 4.738 -7.525 1.00 72.69 183 VAL A CA 1
ATOM 1444 C C . VAL A 1 183 ? -3.330 4.645 -6.017 1.00 72.69 183 VAL A C 1
ATOM 1446 O O . VAL A 1 183 ? -4.100 3.901 -5.434 1.00 72.69 183 VAL A O 1
ATOM 1449 N N . VAL A 1 184 ? -2.424 5.380 -5.383 1.00 72.81 184 VAL A N 1
ATOM 1450 C CA . VAL A 1 184 ? -2.272 5.348 -3.925 1.00 72.81 184 VAL A CA 1
ATOM 1451 C C . VAL A 1 184 ? -3.149 6.398 -3.265 1.00 72.81 184 VAL A C 1
ATOM 1453 O O . VAL A 1 184 ? -3.818 6.127 -2.268 1.00 72.81 184 VAL A O 1
ATOM 1456 N N . TYR A 1 185 ? -3.215 7.590 -3.858 1.00 77.44 185 TYR A N 1
ATOM 1457 C CA . TYR A 1 185 ? -4.003 8.693 -3.326 1.00 77.44 185 TYR A CA 1
ATOM 1458 C C . TYR A 1 185 ? -5.484 8.333 -3.183 1.00 77.44 185 TYR A C 1
ATOM 1460 O O . TYR A 1 185 ? -6.074 8.625 -2.148 1.00 77.44 185 TYR A O 1
ATOM 1468 N N . ILE A 1 186 ? -6.090 7.687 -4.183 1.00 77.44 186 ILE A N 1
ATOM 1469 C CA . ILE A 1 186 ? -7.526 7.383 -4.161 1.00 77.44 186 ILE A CA 1
ATOM 1470 C C . ILE A 1 186 ? -7.890 6.359 -3.065 1.00 77.44 186 ILE A C 1
ATOM 1472 O O . ILE A 1 186 ? -8.665 6.716 -2.182 1.00 77.44 186 ILE A O 1
ATOM 1476 N N . PRO A 1 187 ? -7.384 5.113 -3.062 1.00 82.31 187 PRO A N 1
ATOM 1477 C CA . PRO A 1 187 ? -7.825 4.085 -2.122 1.00 82.31 187 PRO A CA 1
ATOM 1478 C C . PRO A 1 187 ? -7.407 4.369 -0.678 1.00 82.31 187 PRO A C 1
ATOM 1480 O O . PRO A 1 187 ? -8.248 4.200 0.203 1.00 82.31 187 PRO A O 1
ATOM 1483 N N . CYS A 1 188 ? -6.179 4.840 -0.422 1.00 79.00 188 CYS A N 1
ATOM 1484 C CA . CYS A 1 188 ? -5.737 5.149 0.942 1.00 79.00 188 CYS A CA 1
ATOM 1485 C C . CYS A 1 188 ? -6.531 6.334 1.512 1.00 79.00 188 CYS A C 1
ATOM 1487 O O . CYS A 1 188 ? -7.192 6.179 2.537 1.00 79.00 188 CYS A O 1
ATOM 1489 N N . SER A 1 189 ? -6.620 7.460 0.784 1.00 76.44 189 SER A N 1
ATOM 1490 C CA . SER A 1 189 ? -7.378 8.626 1.274 1.00 76.44 189 SER A CA 1
ATOM 1491 C C . SER A 1 189 ? -8.868 8.323 1.432 1.00 76.44 189 SER A C 1
ATOM 1493 O O . SER A 1 189 ? -9.502 8.796 2.369 1.00 76.44 189 SER A O 1
ATOM 1495 N N . ILE A 1 190 ? -9.461 7.526 0.534 1.00 76.12 190 ILE A N 1
ATOM 1496 C CA . ILE A 1 190 ? -10.866 7.120 0.668 1.00 76.12 190 ILE A CA 1
ATOM 1497 C C . ILE A 1 190 ? -11.064 6.259 1.914 1.00 76.12 190 ILE A C 1
ATOM 1499 O O . ILE A 1 190 ? -12.050 6.461 2.622 1.00 76.12 190 ILE A O 1
ATOM 1503 N N . SER A 1 191 ? -10.154 5.326 2.197 1.00 77.56 191 SER A N 1
ATOM 1504 C CA . SER A 1 191 ? -10.184 4.525 3.423 1.00 77.56 191 SER A CA 1
ATOM 1505 C C . SER A 1 191 ? -10.235 5.421 4.657 1.00 77.56 191 SER A C 1
ATOM 1507 O O . SER A 1 191 ? -11.155 5.309 5.474 1.00 77.56 191 SER A O 1
ATOM 1509 N N . ASP A 1 192 ? -9.331 6.393 4.715 1.00 73.25 192 ASP A N 1
ATOM 1510 C CA . ASP A 1 192 ? -9.155 7.260 5.877 1.00 73.25 192 ASP A CA 1
ATOM 1511 C C . ASP A 1 192 ? -10.347 8.193 6.116 1.00 73.25 192 ASP A C 1
ATOM 1513 O O . ASP A 1 192 ? -10.569 8.649 7.235 1.00 73.25 192 ASP A O 1
ATOM 1517 N N . ILE A 1 193 ? -11.172 8.418 5.091 1.00 70.75 193 ILE A N 1
ATOM 1518 C CA . ILE A 1 193 ? -12.404 9.209 5.171 1.00 70.75 193 ILE A CA 1
ATOM 1519 C C . ILE A 1 193 ? -13.624 8.327 5.465 1.00 70.75 193 ILE A C 1
ATOM 1521 O O . ILE A 1 193 ? -14.486 8.671 6.282 1.00 70.75 193 ILE A O 1
ATOM 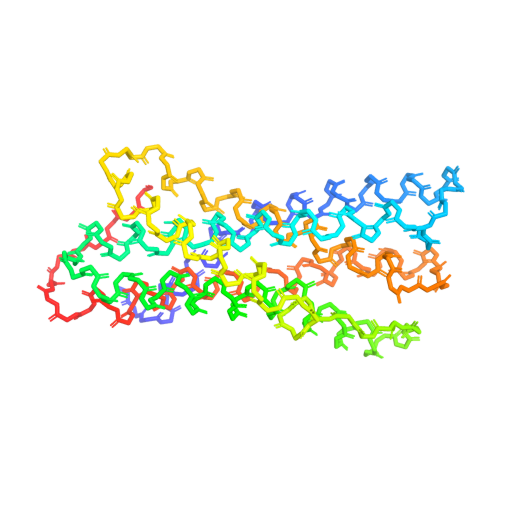1525 N N . ILE A 1 194 ? -13.738 7.183 4.786 1.00 71.81 194 ILE A N 1
ATOM 1526 C CA . ILE A 1 194 ? -14.897 6.295 4.900 1.00 71.81 194 ILE A CA 1
ATOM 1527 C C . ILE A 1 194 ? -14.965 5.670 6.293 1.00 71.81 194 ILE A C 1
ATOM 1529 O O . ILE A 1 194 ? -16.062 5.604 6.857 1.00 71.81 194 ILE A O 1
ATOM 1533 N N . PHE A 1 195 ? -13.830 5.255 6.868 1.00 71.69 195 PHE A N 1
ATOM 1534 C CA . PHE A 1 195 ? -13.810 4.641 8.197 1.00 71.69 195 PHE A CA 1
ATOM 1535 C C . PHE A 1 195 ? -14.387 5.590 9.272 1.00 71.69 195 PHE A C 1
ATOM 1537 O O . PHE A 1 195 ? -15.382 5.227 9.905 1.00 71.69 195 PHE A O 1
ATOM 1544 N N . PRO A 1 196 ? -13.905 6.833 9.454 1.00 68.06 196 PRO A N 1
ATOM 1545 C CA . PRO A 1 196 ? -14.512 7.776 10.397 1.00 68.06 196 PRO A CA 1
ATOM 1546 C C . PRO A 1 196 ? -15.987 8.074 10.114 1.00 68.06 196 PRO A C 1
ATOM 1548 O O . PRO A 1 196 ? -16.809 8.053 11.032 1.00 68.06 196 PRO A O 1
ATOM 1551 N N . LEU A 1 197 ? -16.361 8.307 8.850 1.00 65.69 197 LEU A N 1
ATOM 1552 C CA . LEU A 1 197 ? -17.726 8.709 8.492 1.00 65.69 197 LEU A CA 1
ATOM 1553 C C . LEU A 1 197 ? -18.772 7.612 8.710 1.00 65.69 197 LEU A C 1
ATOM 1555 O O . LEU A 1 197 ? -19.917 7.923 9.046 1.00 65.69 197 LEU A O 1
ATOM 1559 N N . LEU A 1 198 ? -18.419 6.342 8.499 1.00 68.81 198 LEU A N 1
ATOM 1560 C CA . LEU A 1 198 ? -19.335 5.224 8.734 1.00 68.81 198 LEU A CA 1
ATOM 1561 C C . LEU A 1 198 ? -19.582 4.985 10.228 1.00 68.81 198 LEU A C 1
ATOM 1563 O O . LEU A 1 198 ? -20.685 4.585 10.601 1.00 68.81 198 LEU A O 1
ATOM 1567 N N . PHE A 1 199 ? -18.590 5.249 11.086 1.00 65.38 199 PHE A N 1
ATOM 1568 C CA . PHE A 1 199 ? -18.629 4.799 12.481 1.00 65.38 199 PHE A CA 1
ATOM 1569 C C . PHE A 1 199 ? -18.823 5.910 13.521 1.00 65.38 199 PHE A C 1
ATOM 1571 O O . PHE A 1 199 ? -19.395 5.639 14.580 1.00 65.38 199 PHE A O 1
ATOM 1578 N N . LEU A 1 200 ? -18.423 7.154 13.233 1.00 63.03 200 LEU A N 1
ATOM 1579 C CA . LEU A 1 200 ? -18.578 8.292 14.153 1.00 63.03 200 LEU A CA 1
ATOM 1580 C C . LEU A 1 200 ? -19.939 8.984 14.035 1.00 63.03 200 LEU A C 1
ATOM 1582 O O . LEU A 1 200 ? -20.378 9.647 14.969 1.00 63.03 200 LEU A O 1
ATOM 1586 N N . LYS A 1 201 ? -20.661 8.785 12.928 1.00 49.56 201 LYS A N 1
ATOM 1587 C CA . LYS A 1 201 ? -21.916 9.498 12.655 1.00 49.56 201 LYS A CA 1
ATOM 1588 C C . LYS A 1 201 ? -23.106 9.058 13.521 1.00 49.56 201 LYS A C 1
ATOM 1590 O O . LYS A 1 201 ? -24.161 9.679 13.448 1.00 49.56 201 LYS A O 1
ATOM 1595 N N . LYS A 1 202 ? -22.979 8.002 14.334 1.00 44.97 202 LYS A N 1
ATOM 1596 C CA . LYS A 1 202 ? -24.134 7.484 15.084 1.00 44.97 202 LYS A CA 1
ATOM 1597 C C . LYS A 1 202 ? -24.416 8.197 16.417 1.00 44.97 202 LYS A C 1
ATOM 1599 O O . LYS A 1 202 ? -25.570 8.160 16.813 1.00 44.97 202 LYS A O 1
ATOM 1604 N N . ASP A 1 203 ? -23.456 8.889 17.049 1.00 43.28 203 ASP A N 1
ATOM 1605 C CA . ASP A 1 203 ? -23.641 9.325 18.454 1.00 43.28 203 ASP A CA 1
ATOM 1606 C C . ASP A 1 203 ? -23.292 10.781 18.813 1.00 43.28 203 ASP A C 1
ATOM 1608 O O . ASP A 1 203 ? -23.402 11.141 19.982 1.00 43.28 203 ASP A O 1
ATOM 1612 N N . SER A 1 204 ? -22.906 11.666 17.890 1.00 36.84 204 SER A N 1
ATOM 1613 C CA . SER A 1 204 ? -22.528 13.022 18.322 1.00 36.84 204 SER A CA 1
ATOM 1614 C C . SER A 1 204 ? -22.832 14.115 17.307 1.00 36.84 204 SER A C 1
ATOM 1616 O O . SER A 1 204 ? -22.174 14.254 16.281 1.00 36.84 204 SER A O 1
ATOM 1618 N N . GLY A 1 205 ? -23.766 14.993 17.681 1.00 37.41 205 GLY A N 1
ATOM 1619 C CA . GLY A 1 205 ? -23.867 16.365 17.179 1.00 37.41 205 GLY A CA 1
ATOM 1620 C C . GLY A 1 205 ? -22.719 17.256 17.667 1.00 37.41 205 GLY A C 1
ATOM 1621 O O . GLY A 1 205 ? -22.955 18.395 18.047 1.00 37.41 205 GLY A O 1
ATOM 1622 N N . CYS A 1 206 ? -21.486 16.745 17.700 1.00 32.81 206 CYS A N 1
ATOM 1623 C CA . CYS A 1 206 ? -20.319 17.501 18.133 1.00 32.81 206 CYS A CA 1
ATOM 1624 C C . CYS A 1 206 ? -19.269 17.487 17.022 1.00 32.81 206 CYS A C 1
ATOM 1626 O O . CYS A 1 206 ? -18.863 16.425 16.548 1.00 32.81 206 CYS A O 1
ATOM 1628 N N . CYS A 1 207 ? -18.891 18.686 16.585 1.00 37.53 207 CYS A N 1
ATOM 1629 C CA . CYS A 1 207 ? -17.973 18.958 15.490 1.00 37.53 207 CYS A CA 1
ATOM 1630 C C . CYS A 1 207 ? -16.664 18.174 15.647 1.00 37.53 207 CYS A C 1
ATOM 1632 O O . CYS A 1 207 ? -15.892 18.407 16.577 1.00 37.53 207 CYS A O 1
ATOM 1634 N N . VAL A 1 208 ? -16.390 17.270 14.706 1.00 41.72 208 VAL A N 1
ATOM 1635 C CA . VAL A 1 208 ? -15.073 16.650 14.555 1.00 41.72 208 VAL A CA 1
ATOM 1636 C C . VAL A 1 208 ? -14.174 17.678 13.869 1.00 41.72 208 VAL A C 1
ATOM 1638 O O . VAL A 1 208 ? -14.071 17.716 12.650 1.00 41.72 208 VAL A O 1
ATOM 1641 N N . HIS A 1 209 ? -13.561 18.560 14.655 1.00 35.28 209 HIS A N 1
ATOM 1642 C CA . HIS A 1 209 ? -12.360 19.267 14.223 1.00 35.28 209 HIS A CA 1
ATOM 1643 C C . HIS A 1 209 ? -11.166 18.347 14.492 1.00 35.28 209 HIS A C 1
ATOM 1645 O O . HIS A 1 209 ? -10.729 18.196 15.633 1.00 35.28 209 HIS A O 1
ATOM 1651 N N . SER A 1 210 ? -10.674 17.683 13.449 1.00 37.66 210 SER A N 1
ATOM 1652 C CA . SER A 1 210 ? -9.394 16.976 13.463 1.00 37.66 210 SER A CA 1
ATOM 1653 C C . SER A 1 210 ? -8.298 17.917 12.968 1.00 37.66 210 SER A C 1
ATOM 1655 O O . SER A 1 210 ? -8.300 18.317 11.806 1.00 37.66 210 SER A O 1
ATOM 1657 N N . HIS A 1 211 ? -7.387 18.279 13.875 1.00 32.75 211 HIS A N 1
ATOM 1658 C CA . HIS A 1 211 ? -6.098 18.898 13.569 1.00 32.75 211 HIS A CA 1
ATOM 1659 C C . HIS A 1 211 ? -5.014 17.849 13.384 1.00 32.75 211 HIS A C 1
ATOM 1661 O O . HIS A 1 211 ? -4.868 16.947 14.243 1.00 32.75 211 HIS A O 1
#

Secondary structure (DSSP, 8-state):
--HHHHHHHHHHHHHHHHHHHHHHHHHHHHHHHHTT--SSSHHHHHHHHHHHHHHHHHHHHHHHHHHHHH---HHHHHHHHHHHHHHHHHIIIIIHHHHHHHHTT--PPP--HHHHSHHHHHHHHHHHHHHHHHHTT-THHHHHHHHHHHHHHHHHHHHHHHHH-S---HHHHHHHHHHHHHHHHHHHHHHHHHHHHHHHTTT--S-----

Radius of gyration: 17.57 Å; chains: 1; bounding box: 46×37×47 Å

Foldseek 3Di:
DPLVVLLVVLLVVVQVLLLVLLVVLLVVVLVCVVVVPQLQDVVLVVQLVVLLLVLLLLQLLQLLLVLCLQPVDLVVSQCCLQVLSLVLSQQQQFVQLVVVCVVVVFQFDHDGCCVVPVVSSRVSSNNSSVCSNVVSVPPVSHVCSLSSSLSSSLSSNLSRCSNGGNDDDSVNSVVSSVSSSVSSSPSSSCSVSVSCVVRVPPDDPDDPPDD

Sequence (211 aa):
MTKKQEILHELKHHFPFTFITGIIAGIIITFLFIAGVSFSSPKITSTFELFHIGHIFVSAIATSALYYKYKKSKTTAIILGFLGAIIVGSVSDVLFPFLIGKLFFLKISFHLPLIEEPIKIALIALAGTFIGIFSQKFHATFKLSHNLHVFLSVIASLFYVLAFTPTLTFASILLLIIIVFIVVYIPCSISDIIFPLLFLKKDSGCCVHSH